Protein AF-D7FPX9-F1 (afdb_monomer_lite)

Structure (mmCIF, N/CA/C/O backbone):
data_AF-D7FPX9-F1
#
_entry.id   AF-D7FPX9-F1
#
loop_
_atom_site.group_PDB
_atom_site.id
_atom_site.type_symbol
_atom_site.label_atom_id
_atom_site.label_alt_id
_atom_site.label_comp_id
_atom_site.label_asym_id
_atom_site.label_entity_id
_atom_site.label_seq_id
_atom_site.pdbx_PDB_ins_code
_atom_site.Cartn_x
_atom_site.Cartn_y
_atom_site.Cartn_z
_atom_site.occupancy
_atom_site.B_iso_or_equiv
_atom_site.auth_seq_id
_atom_site.auth_comp_id
_atom_site.auth_asym_id
_atom_site.auth_atom_id
_atom_site.pdbx_PDB_model_num
ATOM 1 N N . MET A 1 1 ? -4.803 13.404 -2.507 1.00 86.56 1 MET A N 1
ATOM 2 C CA . MET A 1 1 ? -5.206 13.771 -3.884 1.00 86.56 1 MET A CA 1
ATOM 3 C C . MET A 1 1 ? -4.013 13.898 -4.822 1.00 86.56 1 MET A C 1
ATOM 5 O O . MET A 1 1 ? -3.975 13.140 -5.775 1.00 86.56 1 MET A O 1
ATOM 9 N N . VAL A 1 2 ? -3.025 14.766 -4.559 1.00 92.12 2 VAL A N 1
ATOM 10 C CA . VAL A 1 2 ? -1.830 14.908 -5.428 1.00 92.12 2 VAL A CA 1
ATOM 11 C C . VAL A 1 2 ? -1.083 13.580 -5.633 1.00 92.12 2 VAL A C 1
ATOM 13 O O . VAL A 1 2 ? -0.801 13.209 -6.764 1.00 92.12 2 VAL A O 1
ATOM 16 N N . GLU A 1 3 ? -0.861 12.817 -4.559 1.00 90.06 3 GLU A N 1
ATOM 17 C CA . GLU A 1 3 ? -0.248 11.475 -4.607 1.00 90.06 3 GLU A CA 1
ATOM 18 C C . GLU A 1 3 ? -0.971 10.515 -5.572 1.00 90.06 3 GLU A C 1
ATOM 20 O O . GLU A 1 3 ? -0.324 9.809 -6.340 1.00 90.06 3 GLU A O 1
ATOM 25 N N . LEU A 1 4 ? -2.311 10.527 -5.583 1.00 89.56 4 LEU A N 1
ATOM 26 C CA . LEU A 1 4 ? -3.113 9.662 -6.458 1.00 89.56 4 LEU A CA 1
ATOM 27 C C . LEU A 1 4 ? -2.959 10.048 -7.930 1.00 89.56 4 LEU A C 1
ATOM 29 O O . LEU A 1 4 ? -2.860 9.167 -8.776 1.00 89.56 4 LEU A O 1
ATOM 33 N N . TRP A 1 5 ? -2.896 11.349 -8.231 1.00 94.31 5 TRP A N 1
ATOM 34 C CA . TRP A 1 5 ? -2.634 11.835 -9.587 1.00 94.31 5 TRP A CA 1
ATOM 35 C C . TRP A 1 5 ? -1.237 11.455 -10.067 1.00 94.31 5 TRP A C 1
ATOM 37 O O . TRP A 1 5 ? -1.093 10.973 -11.184 1.00 94.31 5 TRP A O 1
ATOM 47 N N . ILE A 1 6 ? -0.222 11.616 -9.217 1.00 93.12 6 ILE A N 1
ATOM 48 C CA . ILE A 1 6 ? 1.153 11.224 -9.547 1.00 93.12 6 ILE A CA 1
ATOM 49 C C . ILE A 1 6 ? 1.226 9.723 -9.817 1.00 93.12 6 ILE A C 1
ATOM 51 O O . ILE A 1 6 ? 1.788 9.326 -10.832 1.00 93.12 6 ILE A O 1
ATOM 55 N N . SER A 1 7 ? 0.620 8.901 -8.953 1.00 91.56 7 SER A N 1
ATOM 56 C CA . SER A 1 7 ? 0.559 7.451 -9.155 1.00 91.56 7 SER A CA 1
ATOM 57 C C . SER A 1 7 ? -0.149 7.103 -10.467 1.00 91.56 7 SER A C 1
ATOM 59 O O . SER A 1 7 ? 0.400 6.364 -11.275 1.00 91.56 7 SER A O 1
ATOM 61 N N . LEU A 1 8 ? -1.315 7.704 -10.735 1.00 94.75 8 LEU A N 1
ATOM 62 C CA . LEU A 1 8 ? -2.081 7.469 -11.960 1.00 94.75 8 LEU A CA 1
ATOM 63 C C . LEU A 1 8 ? -1.279 7.805 -13.221 1.00 94.75 8 LEU A C 1
ATOM 65 O O . LEU A 1 8 ? -1.175 6.969 -14.113 1.00 94.75 8 LEU A O 1
ATOM 69 N N . ILE A 1 9 ? -0.699 9.006 -13.293 1.00 95.00 9 ILE A N 1
ATOM 70 C CA . ILE A 1 9 ? 0.059 9.449 -14.471 1.00 95.00 9 ILE A CA 1
ATOM 71 C C . ILE A 1 9 ? 1.309 8.581 -14.646 1.00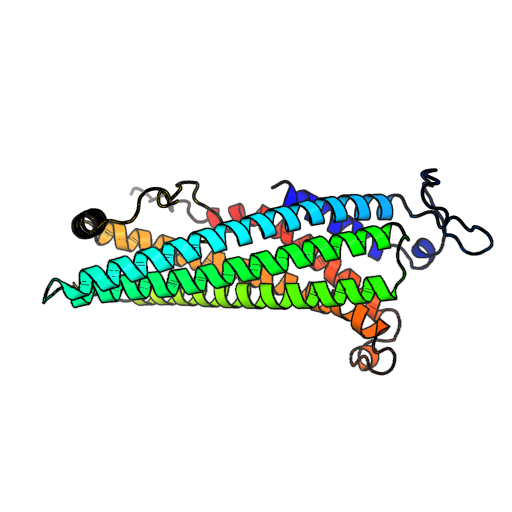 95.00 9 ILE A C 1
ATOM 73 O O . ILE A 1 9 ? 1.614 8.170 -15.763 1.00 95.00 9 ILE A O 1
ATOM 77 N N . ARG A 1 10 ? 2.004 8.250 -13.550 1.00 93.69 10 ARG A N 1
ATOM 78 C CA . ARG A 1 10 ? 3.184 7.377 -13.572 1.00 93.69 10 ARG A CA 1
ATOM 79 C C . ARG A 1 10 ? 2.838 5.998 -14.118 1.00 93.69 10 ARG A C 1
ATOM 81 O O . ARG A 1 10 ? 3.497 5.535 -15.037 1.00 93.69 10 ARG A O 1
ATOM 88 N N . ASN A 1 11 ? 1.819 5.351 -13.556 1.00 93.19 11 ASN A N 1
ATOM 89 C CA . ASN A 1 11 ? 1.469 3.981 -13.920 1.00 93.19 11 ASN A CA 1
ATOM 90 C C . ASN A 1 11 ? 0.909 3.935 -15.345 1.00 93.19 11 ASN A C 1
ATOM 92 O O . ASN A 1 11 ? 1.300 3.062 -16.107 1.00 93.19 11 ASN A O 1
ATOM 96 N N . ALA A 1 12 ? 0.119 4.933 -15.758 1.00 94.44 12 ALA A N 1
ATOM 97 C CA . ALA A 1 12 ? -0.319 5.066 -17.146 1.00 94.44 12 ALA A CA 1
ATOM 98 C C . ALA A 1 12 ? 0.864 5.244 -18.113 1.00 94.44 12 ALA A C 1
ATOM 100 O O . ALA A 1 12 ? 0.878 4.633 -19.178 1.00 94.44 12 ALA A O 1
ATOM 101 N N . ALA A 1 13 ? 1.881 6.029 -17.740 1.00 92.06 13 ALA A N 1
ATOM 102 C CA . ALA A 1 13 ? 3.109 6.152 -18.521 1.00 92.06 13 ALA A CA 1
ATOM 103 C C . ALA A 1 13 ? 3.879 4.820 -18.597 1.00 92.06 13 ALA A C 1
ATOM 105 O O . ALA A 1 13 ? 4.381 4.481 -19.668 1.00 92.06 13 ALA A O 1
ATOM 106 N N . CYS A 1 14 ? 3.926 4.037 -17.512 1.00 89.19 14 CYS A N 1
ATOM 107 C CA . CYS A 1 14 ? 4.496 2.688 -17.529 1.00 89.19 14 CYS A CA 1
ATOM 108 C C . CYS A 1 14 ? 3.693 1.727 -18.423 1.00 89.19 14 CYS A C 1
ATOM 110 O O . CYS A 1 14 ? 4.295 1.039 -19.238 1.00 89.19 14 CYS A O 1
ATOM 112 N N . VAL A 1 15 ? 2.353 1.748 -18.375 1.00 92.19 15 VAL A N 1
ATOM 113 C CA . VAL A 1 15 ? 1.495 0.975 -19.295 1.00 92.19 15 VAL A CA 1
ATOM 114 C C . VAL A 1 15 ? 1.789 1.349 -20.746 1.00 92.19 15 VAL A C 1
ATOM 116 O O . VAL A 1 15 ? 2.005 0.468 -21.572 1.00 92.19 15 VAL A O 1
ATOM 119 N N . LEU A 1 16 ? 1.837 2.648 -21.063 1.00 90.06 16 LEU A N 1
ATOM 120 C CA . LEU A 1 16 ? 2.164 3.124 -22.409 1.00 90.06 16 LEU A CA 1
ATOM 121 C C . LEU A 1 16 ? 3.555 2.660 -22.842 1.00 90.06 16 LEU A C 1
ATOM 123 O O . LEU A 1 16 ? 3.704 2.201 -23.968 1.00 90.06 16 LEU A O 1
ATOM 127 N N . LYS A 1 17 ? 4.550 2.724 -21.947 1.00 85.31 17 LYS A N 1
ATOM 128 C CA . LYS A 1 17 ? 5.898 2.202 -22.201 1.00 85.31 17 LYS A CA 1
ATOM 129 C C . LYS A 1 17 ? 5.859 0.707 -22.500 1.00 85.31 17 LYS A C 1
ATOM 131 O O . LYS A 1 17 ? 6.497 0.268 -23.450 1.00 85.31 17 LYS A O 1
ATOM 136 N N . SER A 1 18 ? 5.106 -0.050 -21.709 1.00 84.81 18 SER A N 1
ATOM 137 C CA . SER A 1 18 ? 4.937 -1.486 -21.884 1.00 84.81 18 SER A CA 1
ATOM 138 C C . SER A 1 18 ? 4.254 -1.807 -23.218 1.00 84.81 18 SER A C 1
ATOM 140 O O . SER A 1 18 ? 4.628 -2.788 -23.826 1.00 84.81 18 SER A O 1
ATOM 142 N N . LEU A 1 19 ? 3.350 -0.970 -23.744 1.00 85.56 19 LEU A N 1
ATOM 143 C CA . LEU A 1 19 ? 2.707 -1.173 -25.057 1.00 85.56 19 LEU A CA 1
ATOM 144 C C . LEU A 1 19 ? 3.590 -0.841 -26.273 1.00 85.56 19 LEU A C 1
ATOM 146 O O . LEU A 1 19 ? 3.228 -1.203 -27.395 1.00 85.56 19 LEU A O 1
ATOM 150 N N . LEU A 1 20 ? 4.711 -0.139 -26.091 1.00 80.69 20 LEU A N 1
ATOM 151 C CA . LEU A 1 20 ? 5.616 0.162 -27.200 1.00 80.69 20 LEU A CA 1
ATOM 152 C C . LEU A 1 20 ? 6.320 -1.126 -27.667 1.00 80.69 20 LEU A C 1
ATOM 154 O O . LEU A 1 20 ? 6.737 -1.925 -26.825 1.00 80.69 20 LEU A O 1
ATOM 158 N N . PRO A 1 21 ? 6.499 -1.336 -28.987 1.00 72.19 21 PRO A N 1
ATOM 159 C CA . PRO A 1 21 ? 7.231 -2.494 -29.494 1.00 72.19 21 PRO A CA 1
ATOM 160 C C . PRO A 1 21 ? 8.630 -2.596 -28.871 1.00 72.19 21 PRO A C 1
ATOM 162 O O . PRO A 1 21 ? 9.264 -1.576 -28.586 1.00 72.19 21 PRO A O 1
ATOM 165 N N . ALA A 1 22 ? 9.146 -3.820 -28.713 1.00 63.34 22 ALA A N 1
ATOM 166 C CA . ALA A 1 22 ? 10.501 -4.063 -28.195 1.00 63.34 22 ALA A CA 1
ATOM 167 C C . ALA A 1 22 ? 11.577 -3.292 -28.992 1.00 63.34 22 ALA A C 1
ATOM 169 O O . ALA A 1 22 ? 12.582 -2.823 -28.457 1.00 63.34 22 ALA A O 1
ATOM 170 N N . GLU A 1 23 ? 11.311 -3.097 -30.282 1.00 59.72 23 GLU A N 1
ATOM 171 C CA . GLU A 1 23 ? 12.119 -2.303 -31.203 1.00 59.72 23 GLU A CA 1
ATOM 172 C C . GLU A 1 23 ? 12.210 -0.832 -30.780 1.00 59.72 23 GLU A C 1
ATOM 174 O O . GLU A 1 23 ? 13.282 -0.259 -30.885 1.00 59.72 23 GLU A O 1
ATOM 179 N N . TYR A 1 24 ? 11.156 -0.234 -30.214 1.00 55.06 24 TYR A N 1
ATOM 180 C CA . TYR A 1 24 ? 11.163 1.145 -29.697 1.00 55.06 24 TYR A CA 1
ATOM 181 C C . TYR A 1 24 ? 11.797 1.271 -28.308 1.00 55.06 24 TYR A C 1
ATOM 183 O O . TYR A 1 24 ? 12.211 2.357 -27.911 1.00 55.06 24 TYR A O 1
ATOM 191 N N . THR A 1 25 ? 11.896 0.172 -27.558 1.00 50.62 25 THR A N 1
ATOM 192 C CA . THR A 1 25 ? 12.672 0.142 -26.308 1.00 50.62 25 THR A CA 1
ATOM 193 C C . THR A 1 25 ? 14.176 0.016 -26.569 1.00 50.62 25 THR A C 1
ATOM 195 O O . THR A 1 25 ? 14.962 0.398 -25.704 1.00 50.62 25 THR A O 1
ATOM 198 N N . MET A 1 26 ? 14.581 -0.467 -27.753 1.00 38.28 26 MET A N 1
ATOM 199 C CA . MET A 1 26 ? 15.986 -0.567 -28.181 1.00 38.28 26 MET A CA 1
ATOM 200 C C . MET A 1 26 ? 16.414 0.487 -29.220 1.00 38.28 26 MET A C 1
ATOM 202 O O . MET A 1 26 ? 17.600 0.812 -29.294 1.00 38.28 26 MET A O 1
ATOM 206 N N . MET A 1 27 ? 15.493 1.048 -30.011 1.00 36.34 27 MET A N 1
ATOM 207 C CA . MET A 1 27 ? 15.775 2.054 -31.037 1.00 36.34 27 MET A CA 1
ATOM 208 C C . MET A 1 27 ? 15.214 3.435 -30.680 1.00 36.34 27 MET A C 1
ATOM 210 O O . MET A 1 27 ? 14.048 3.750 -30.875 1.00 36.34 27 MET A O 1
ATOM 214 N N . GLN A 1 28 ? 16.170 4.280 -30.310 1.00 43.34 28 GLN A N 1
ATOM 215 C CA . GLN A 1 28 ? 16.273 5.706 -30.607 1.00 43.34 28 GLN A CA 1
ATOM 216 C C . GLN A 1 28 ? 15.495 6.756 -29.781 1.00 43.34 28 GLN A C 1
ATOM 218 O O . GLN A 1 28 ? 14.313 6.620 -29.464 1.00 43.34 28 GLN A O 1
ATOM 223 N N . PRO A 1 29 ? 16.176 7.885 -29.481 1.00 40.19 29 PRO A N 1
ATOM 224 C CA . PRO A 1 29 ? 15.668 8.969 -28.659 1.00 40.19 29 PRO A CA 1
ATOM 225 C C . PRO A 1 29 ? 14.839 9.922 -29.513 1.00 40.19 29 PRO A C 1
ATOM 227 O O . PRO A 1 29 ? 15.353 10.879 -30.085 1.00 40.19 29 PRO A O 1
ATOM 230 N N . LEU A 1 30 ? 13.530 9.694 -29.591 1.00 38.78 30 LEU A N 1
ATOM 231 C CA . LEU A 1 30 ? 12.656 10.570 -30.380 1.00 38.78 30 LEU A CA 1
ATOM 232 C C . LEU A 1 30 ? 12.490 11.984 -29.787 1.00 38.78 30 LEU A C 1
ATOM 234 O O . LEU A 1 30 ? 11.942 12.859 -30.444 1.00 38.78 30 LEU A O 1
ATOM 238 N N . MET A 1 31 ? 13.019 12.231 -28.584 1.00 41.84 31 MET A N 1
ATOM 239 C CA . MET A 1 31 ? 13.307 13.563 -28.049 1.00 41.84 31 MET A CA 1
ATOM 240 C C . MET A 1 31 ? 14.518 13.473 -27.121 1.00 41.84 31 MET A C 1
ATOM 242 O O . MET A 1 31 ? 14.384 13.344 -25.906 1.00 41.84 31 MET A O 1
ATOM 246 N N . ALA A 1 32 ? 15.711 13.482 -27.708 1.00 39.75 32 ALA A N 1
ATOM 247 C CA . ALA A 1 32 ? 16.949 13.683 -26.977 1.00 39.75 32 ALA A CA 1
ATOM 248 C C . ALA A 1 32 ? 16.913 15.052 -26.282 1.00 39.75 32 ALA A C 1
ATOM 250 O O . ALA A 1 32 ? 17.217 16.071 -26.897 1.00 39.75 32 ALA A O 1
ATOM 251 N N . PHE A 1 33 ? 16.530 15.101 -25.006 1.00 40.84 33 PHE A N 1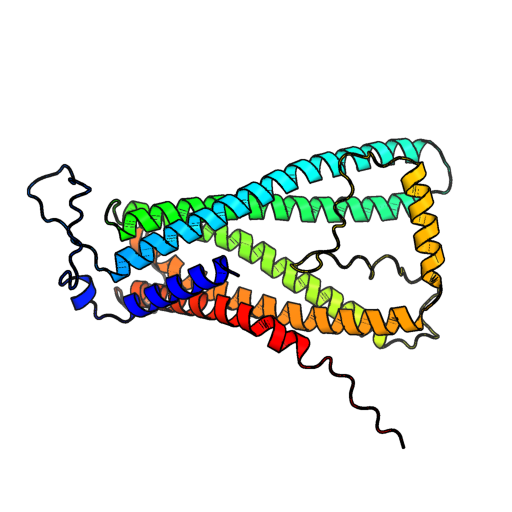
ATOM 252 C CA . PHE A 1 33 ? 16.872 16.253 -24.179 1.00 40.84 33 PHE A CA 1
ATOM 253 C C . PHE A 1 33 ? 18.396 16.224 -23.995 1.00 40.84 33 PHE A C 1
ATOM 255 O O . PHE A 1 33 ? 18.909 15.247 -23.443 1.00 40.84 33 PHE A O 1
ATOM 262 N N . PRO A 1 34 ? 19.145 17.240 -24.456 1.00 43.53 34 PRO A N 1
ATOM 263 C CA . PRO A 1 34 ? 20.591 17.266 -24.329 1.00 43.53 34 PRO A CA 1
ATOM 264 C C . PRO A 1 34 ? 20.944 17.665 -22.895 1.00 43.53 34 PRO A C 1
ATOM 266 O O . PRO A 1 34 ? 21.344 18.793 -22.628 1.00 43.53 34 PRO A O 1
ATOM 269 N N . PHE A 1 35 ? 20.771 16.749 -21.946 1.00 45.12 35 PHE A N 1
ATOM 270 C CA . PHE A 1 35 ? 21.388 16.867 -20.631 1.00 45.12 35 PHE A CA 1
ATOM 271 C C . PHE A 1 35 ? 22.588 15.917 -20.578 1.00 45.12 35 PHE A C 1
ATOM 273 O O . PHE A 1 35 ? 22.432 14.748 -20.221 1.00 45.12 35 PHE A O 1
ATOM 280 N N . PRO A 1 36 ? 23.802 16.382 -20.934 1.00 44.94 36 PRO A N 1
ATOM 281 C CA . PRO A 1 36 ? 25.026 15.628 -20.719 1.00 44.94 36 PRO A CA 1
ATOM 282 C C . PRO A 1 36 ? 25.374 15.717 -19.230 1.00 44.94 36 PRO A C 1
ATOM 284 O O . PRO A 1 36 ? 26.249 16.483 -18.843 1.00 44.94 36 PRO A O 1
ATOM 287 N N . LEU A 1 37 ? 24.630 15.019 -18.369 1.00 47.94 37 LEU A N 1
ATOM 288 C CA . LEU A 1 37 ? 24.812 15.165 -16.921 1.00 47.94 37 LEU A CA 1
ATOM 289 C C . LEU A 1 37 ? 25.591 14.028 -16.268 1.00 47.94 37 LEU A C 1
ATOM 291 O O . LEU A 1 37 ? 26.112 14.235 -15.179 1.00 47.94 37 LEU A O 1
ATOM 295 N N . PHE A 1 38 ? 25.762 12.875 -16.923 1.00 47.75 38 PHE A N 1
ATOM 296 C CA . PHE A 1 38 ? 26.535 11.782 -16.333 1.00 47.75 38 PHE A CA 1
ATOM 297 C C . PHE A 1 38 ? 27.470 11.112 -17.337 1.00 47.75 38 PHE A C 1
ATOM 299 O O . PHE A 1 38 ? 27.079 10.325 -18.197 1.00 47.75 38 PHE A O 1
ATOM 306 N N . TRP A 1 39 ? 28.749 11.453 -17.186 1.00 43.34 39 TRP A N 1
ATOM 307 C CA . TRP A 1 39 ? 29.883 10.757 -17.771 1.00 43.34 39 TRP A CA 1
ATOM 308 C C . TRP A 1 39 ? 30.005 9.390 -17.086 1.00 43.34 39 TRP A C 1
ATOM 310 O O . TRP A 1 39 ? 30.549 9.278 -15.989 1.00 43.34 39 TRP A O 1
ATOM 320 N N . SER A 1 40 ? 29.462 8.343 -17.708 1.00 41.41 40 SER A N 1
ATOM 321 C CA . SER A 1 40 ? 29.737 6.962 -17.308 1.00 41.41 40 SER A CA 1
ATOM 322 C C . SER A 1 40 ? 31.219 6.681 -17.578 1.00 41.41 40 SER A C 1
ATOM 324 O O . SER A 1 40 ? 31.656 6.577 -18.725 1.00 41.41 40 SER A O 1
ATOM 326 N N . GLY A 1 41 ? 32.025 6.681 -16.515 1.00 42.75 41 GLY A N 1
ATOM 327 C CA . GLY A 1 41 ? 33.465 6.447 -16.561 1.00 42.75 41 GLY A CA 1
ATOM 328 C C . GLY A 1 41 ? 33.785 5.003 -16.933 1.00 42.75 41 GLY A C 1
ATOM 329 O O . GLY A 1 41 ? 34.010 4.173 -16.061 1.00 42.75 41 GLY A O 1
ATOM 330 N N . GLY A 1 42 ? 33.810 4.707 -18.229 1.00 42.81 42 GLY A N 1
ATOM 331 C CA . GLY A 1 42 ? 34.220 3.406 -18.744 1.00 42.81 42 GLY A CA 1
ATOM 332 C C . GLY A 1 42 ? 34.090 3.329 -20.258 1.00 42.81 42 GLY A C 1
ATOM 333 O O . GLY A 1 42 ? 33.066 2.886 -20.748 1.00 42.81 42 GLY A O 1
ATOM 334 N N . GLY A 1 43 ? 35.130 3.766 -20.978 1.00 42.47 43 GLY A N 1
ATOM 335 C CA . GLY A 1 43 ? 35.415 3.391 -22.372 1.00 42.47 43 GLY A CA 1
ATOM 336 C C . GLY A 1 43 ? 34.35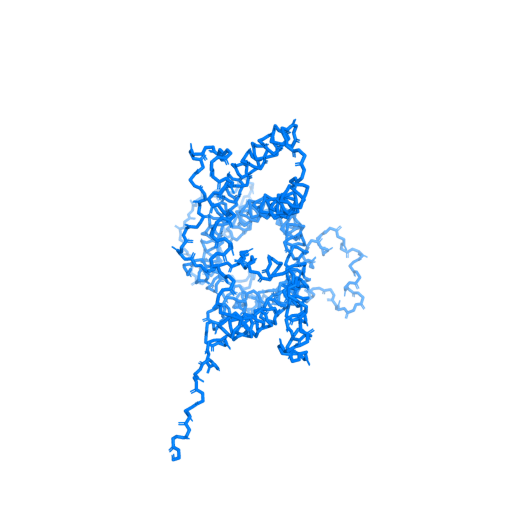5 3.729 -23.434 1.00 42.47 43 GLY A C 1
ATOM 337 O O . GLY A 1 43 ? 33.353 3.044 -23.572 1.00 42.47 43 GLY A O 1
ATOM 338 N N . ALA A 1 44 ? 34.643 4.726 -24.276 1.00 40.72 44 ALA A N 1
ATOM 339 C CA . ALA A 1 44 ? 33.957 4.977 -25.554 1.00 40.72 44 ALA A CA 1
ATOM 340 C C . ALA A 1 44 ? 32.420 5.158 -25.485 1.00 40.72 44 ALA A C 1
ATOM 342 O O . ALA A 1 44 ? 31.650 4.498 -26.176 1.00 40.72 44 ALA A O 1
ATOM 343 N N . GLY A 1 45 ? 32.006 6.131 -24.669 1.00 43.53 45 GLY A N 1
ATOM 344 C CA . GLY A 1 45 ? 30.876 7.053 -24.856 1.00 43.53 45 GLY A CA 1
ATOM 345 C C . GLY A 1 45 ? 29.839 6.760 -25.946 1.00 43.53 45 GLY A C 1
ATOM 346 O O . GLY A 1 45 ? 29.777 7.475 -26.944 1.00 43.53 45 GLY A O 1
ATOM 347 N N . LYS A 1 46 ? 28.926 5.821 -25.693 1.00 48.66 46 LYS A N 1
ATOM 348 C CA . LYS A 1 46 ? 27.548 5.962 -26.174 1.00 48.66 46 LYS A CA 1
ATOM 349 C C . LYS A 1 46 ? 26.740 6.589 -25.046 1.00 48.66 46 LYS A C 1
ATOM 351 O O . LYS A 1 46 ? 26.473 5.938 -24.043 1.00 48.66 46 LYS A O 1
ATOM 356 N N . LEU A 1 47 ? 26.386 7.866 -25.195 1.00 50.12 47 LEU A N 1
ATOM 357 C CA . LEU A 1 47 ? 25.317 8.463 -24.397 1.00 50.12 47 LEU A CA 1
ATOM 358 C C . LEU A 1 47 ? 24.044 7.674 -24.717 1.00 50.12 47 LEU A C 1
ATOM 360 O O . LEU A 1 47 ? 23.445 7.859 -25.776 1.00 50.12 47 LEU A O 1
ATOM 364 N N . GLU A 1 48 ? 23.664 6.754 -23.834 1.00 51.44 48 GLU A N 1
ATOM 365 C CA . GLU A 1 48 ? 22.344 6.139 -23.885 1.00 51.44 48 GLU A CA 1
ATOM 366 C C . GLU A 1 48 ? 21.324 7.226 -23.550 1.00 51.44 48 GLU A C 1
ATOM 368 O O . GLU A 1 48 ? 21.102 7.588 -22.396 1.00 51.44 48 GLU A O 1
ATOM 373 N N . MET A 1 49 ? 20.761 7.824 -24.594 1.00 54.22 49 MET A N 1
ATOM 374 C CA . MET A 1 49 ? 19.706 8.814 -24.458 1.00 54.22 49 MET A CA 1
ATOM 375 C C . MET A 1 49 ? 18.428 8.097 -24.015 1.00 54.22 49 MET A C 1
ATOM 377 O O . MET A 1 49 ? 17.931 7.225 -24.726 1.00 54.22 49 MET A O 1
ATOM 381 N N . PHE A 1 50 ? 17.901 8.448 -22.842 1.00 65.25 50 PHE A N 1
ATOM 382 C CA . PHE A 1 50 ? 16.607 7.947 -22.379 1.00 65.25 50 PHE A CA 1
ATOM 383 C C . PHE A 1 50 ? 15.470 8.688 -23.092 1.00 65.25 50 PHE A C 1
ATOM 385 O O . PHE A 1 50 ? 15.598 9.853 -23.478 1.00 65.25 50 PHE A O 1
ATOM 392 N N . THR A 1 51 ? 14.340 8.013 -23.292 1.00 74.94 51 THR A N 1
ATOM 393 C CA . THR A 1 51 ? 13.181 8.629 -23.958 1.00 74.94 51 THR A CA 1
ATOM 394 C C . THR A 1 51 ? 12.526 9.680 -23.054 1.00 74.94 51 THR A C 1
ATOM 396 O O . THR A 1 51 ? 12.549 9.560 -21.829 1.00 74.94 51 THR A O 1
ATOM 399 N N . GLY A 1 52 ? 11.856 10.690 -23.626 1.00 81.50 52 GLY A N 1
ATOM 400 C CA . GLY A 1 52 ? 11.084 11.657 -22.827 1.00 81.50 52 GLY A CA 1
ATOM 401 C C . GLY A 1 52 ? 10.062 10.990 -21.887 1.00 81.50 52 GLY A C 1
ATOM 402 O O . GLY A 1 52 ? 9.820 11.479 -20.785 1.00 81.50 52 GLY A O 1
ATOM 403 N N . LEU A 1 53 ? 9.535 9.823 -22.281 1.00 84.06 53 LEU A N 1
ATOM 404 C CA . LEU A 1 53 ? 8.654 8.990 -21.461 1.00 84.06 53 LEU A CA 1
ATOM 405 C C . LEU A 1 53 ? 9.371 8.408 -20.231 1.00 84.06 53 LEU A C 1
ATOM 407 O O . LEU A 1 53 ? 8.830 8.461 -19.132 1.00 84.06 53 LEU A O 1
ATOM 411 N N . GLU A 1 54 ? 10.595 7.897 -20.379 1.00 83.38 54 GLU A N 1
ATOM 412 C CA . GLU A 1 54 ? 11.414 7.419 -19.253 1.00 83.38 54 GLU A CA 1
ATOM 413 C C . GLU A 1 54 ? 11.825 8.553 -18.313 1.00 83.38 54 GLU A C 1
ATOM 415 O O . GLU A 1 54 ? 11.804 8.380 -17.093 1.00 83.38 54 GLU A O 1
ATOM 420 N N . GLY A 1 55 ? 12.118 9.732 -18.869 1.00 86.19 55 GLY A N 1
ATOM 421 C CA . GLY A 1 55 ? 12.350 10.948 -18.092 1.00 86.19 55 GLY A CA 1
ATOM 422 C C . GLY A 1 55 ? 11.142 11.309 -17.227 1.00 86.19 55 GLY A C 1
ATOM 423 O O . GLY A 1 55 ? 11.284 11.509 -16.019 1.00 86.19 55 GLY A O 1
ATOM 424 N N . LEU A 1 56 ? 9.946 11.319 -17.827 1.00 89.38 56 LEU A N 1
ATOM 425 C CA . LEU A 1 56 ? 8.684 11.565 -17.127 1.00 89.38 56 LEU A CA 1
ATOM 426 C C . LEU A 1 56 ? 8.418 10.514 -16.038 1.00 89.38 56 LEU A C 1
ATOM 428 O O . LEU A 1 56 ? 8.098 10.882 -14.907 1.00 89.38 56 LEU A O 1
ATOM 432 N N . ILE A 1 57 ? 8.579 9.224 -16.354 1.00 91.81 57 ILE A N 1
ATOM 433 C CA . ILE A 1 57 ? 8.425 8.128 -15.386 1.00 91.81 57 ILE A CA 1
ATOM 434 C C . ILE A 1 57 ? 9.378 8.334 -14.205 1.00 91.81 57 ILE A C 1
ATOM 436 O O . ILE A 1 57 ? 8.927 8.268 -13.064 1.00 91.81 57 ILE A O 1
ATOM 440 N N . GLY A 1 58 ? 10.653 8.648 -14.455 1.00 91.69 58 GLY A N 1
ATOM 441 C CA . GLY A 1 58 ? 11.642 8.901 -13.406 1.00 91.69 58 GLY A CA 1
ATOM 442 C C . GLY A 1 58 ? 11.266 10.078 -12.499 1.00 91.69 58 GLY A C 1
ATOM 443 O O . GLY A 1 58 ? 11.283 9.946 -11.277 1.00 91.69 58 GLY A O 1
ATOM 444 N N . VAL A 1 59 ? 10.832 11.210 -13.063 1.00 93.88 59 VAL A N 1
ATOM 445 C CA . VAL A 1 59 ? 10.376 12.369 -12.267 1.00 93.88 59 VAL A CA 1
ATOM 446 C C . VAL A 1 59 ? 9.173 12.007 -11.390 1.00 93.88 59 VAL A C 1
ATOM 448 O O . VAL A 1 59 ? 9.133 12.350 -10.206 1.00 93.88 59 VAL A O 1
ATOM 451 N N . LEU A 1 60 ? 8.197 11.282 -11.940 1.00 94.94 60 LEU A N 1
ATOM 452 C CA . LEU A 1 60 ? 7.011 10.865 -11.192 1.00 94.94 60 LEU A CA 1
ATOM 453 C C . LEU A 1 60 ? 7.328 9.785 -10.144 1.00 94.94 60 LEU A C 1
ATOM 455 O O . LEU A 1 60 ? 6.735 9.793 -9.063 1.00 94.94 60 LEU A O 1
ATOM 459 N N . GLN A 1 61 ? 8.272 8.880 -10.421 1.00 94.25 61 GLN A N 1
ATOM 460 C CA . GLN A 1 61 ? 8.805 7.918 -9.452 1.00 94.25 61 GLN A CA 1
ATOM 461 C C . GLN A 1 61 ? 9.480 8.638 -8.283 1.00 94.25 61 GLN A C 1
ATOM 463 O O . GLN A 1 61 ? 9.182 8.313 -7.134 1.00 94.25 61 GLN A O 1
ATOM 468 N N . LEU A 1 62 ? 10.297 9.659 -8.556 1.00 95.31 62 LEU A N 1
ATOM 469 C CA . LEU A 1 62 ? 10.957 10.465 -7.531 1.00 95.31 62 LEU A CA 1
ATOM 470 C C . LEU A 1 62 ? 9.953 11.246 -6.676 1.00 95.31 62 LEU A C 1
ATOM 472 O O . LEU A 1 62 ? 10.061 11.275 -5.449 1.00 95.31 62 LEU A O 1
ATOM 476 N N . ALA A 1 63 ? 8.928 11.829 -7.301 1.00 95.69 63 ALA A N 1
ATOM 477 C CA . ALA A 1 63 ? 7.843 12.470 -6.569 1.00 95.69 63 ALA A CA 1
ATOM 478 C C . ALA A 1 63 ? 7.114 11.455 -5.668 1.00 95.69 63 ALA A C 1
ATOM 480 O O . ALA A 1 63 ? 6.902 11.710 -4.480 1.00 95.69 63 ALA A O 1
ATOM 481 N N . GLY A 1 64 ? 6.796 10.270 -6.201 1.00 93.69 64 GLY A N 1
ATOM 482 C CA . GLY A 1 64 ? 6.216 9.159 -5.445 1.00 93.69 64 GLY A CA 1
ATOM 483 C C . GLY A 1 64 ? 7.101 8.687 -4.286 1.00 93.69 64 GLY A C 1
ATOM 484 O O . GLY A 1 64 ? 6.585 8.397 -3.204 1.00 93.69 64 GLY A O 1
ATOM 485 N N . ALA A 1 65 ? 8.423 8.665 -4.472 1.00 95.50 65 ALA A N 1
ATOM 486 C CA . ALA A 1 65 ? 9.385 8.372 -3.417 1.00 95.50 65 ALA A CA 1
ATOM 487 C C . ALA A 1 65 ? 9.279 9.394 -2.281 1.00 95.50 65 ALA A C 1
ATOM 489 O O . ALA A 1 65 ? 9.144 9.006 -1.122 1.00 95.50 65 ALA A O 1
ATOM 490 N N . GLY A 1 66 ? 9.233 10.688 -2.612 1.00 95.62 66 GLY A N 1
ATOM 491 C CA . GLY A 1 66 ? 9.029 11.765 -1.642 1.00 95.62 66 GLY A CA 1
ATOM 492 C C . GLY A 1 66 ? 7.764 11.576 -0.797 1.00 95.62 66 GLY A C 1
ATOM 493 O O . GLY A 1 66 ? 7.827 11.648 0.431 1.00 95.62 66 GLY A O 1
ATOM 494 N N . PHE A 1 67 ? 6.624 11.248 -1.422 1.00 94.31 67 PHE A N 1
ATOM 495 C CA . PHE A 1 67 ? 5.378 10.974 -0.690 1.00 94.31 67 PHE A CA 1
ATOM 496 C C . PHE A 1 67 ? 5.503 9.779 0.261 1.00 94.31 67 PHE A C 1
ATOM 498 O O . PHE A 1 67 ? 5.122 9.892 1.430 1.00 94.31 67 PHE A O 1
ATOM 505 N N . ASN A 1 68 ? 6.064 8.664 -0.212 1.00 93.94 68 ASN A N 1
ATOM 506 C CA . ASN A 1 68 ? 6.258 7.456 0.591 1.00 93.94 68 ASN A CA 1
ATOM 507 C C . ASN A 1 68 ? 7.204 7.708 1.775 1.00 93.94 68 ASN A C 1
ATOM 509 O O . ASN A 1 68 ? 6.883 7.337 2.905 1.00 93.94 68 ASN A O 1
ATOM 513 N N . LEU A 1 69 ? 8.311 8.426 1.557 1.00 96.19 69 LEU A N 1
ATOM 514 C CA . LEU A 1 69 ? 9.251 8.798 2.616 1.00 96.19 69 LEU A CA 1
ATOM 515 C C . LEU A 1 69 ? 8.592 9.698 3.668 1.00 96.19 69 LEU A C 1
ATOM 517 O O . LEU A 1 69 ? 8.662 9.418 4.865 1.00 96.19 69 LEU A O 1
ATOM 521 N N . CYS A 1 70 ? 7.882 10.747 3.243 1.00 95.62 70 CYS A N 1
ATOM 522 C CA . CYS A 1 70 ? 7.183 11.641 4.164 1.00 95.62 70 CYS A CA 1
ATOM 523 C C . CYS A 1 70 ? 6.081 10.919 4.956 1.00 95.62 70 CYS A C 1
ATOM 525 O O . CYS A 1 70 ? 5.922 11.151 6.157 1.00 95.62 70 CYS A O 1
ATOM 527 N N . LYS A 1 71 ? 5.304 10.047 4.304 1.00 91.12 71 LYS A N 1
ATOM 528 C CA . LYS A 1 71 ? 4.237 9.263 4.941 1.00 91.12 71 LYS A CA 1
ATOM 529 C C . LYS A 1 71 ? 4.807 8.228 5.905 1.00 91.12 71 LYS A C 1
ATOM 531 O O . LYS A 1 71 ? 4.298 8.107 7.019 1.00 91.12 71 LYS A O 1
ATOM 536 N N . GLY A 1 72 ? 5.885 7.553 5.514 1.00 92.00 72 GLY A N 1
ATOM 537 C CA . GLY A 1 72 ? 6.629 6.620 6.350 1.00 92.00 72 GLY A CA 1
ATOM 538 C C . GLY A 1 72 ? 7.170 7.287 7.611 1.00 92.00 72 GLY A C 1
ATOM 539 O O . GLY A 1 72 ? 6.870 6.840 8.717 1.00 92.00 72 GLY A O 1
ATOM 540 N N . ALA A 1 73 ? 7.847 8.430 7.461 1.00 94.19 73 ALA A N 1
ATOM 541 C CA . ALA A 1 73 ? 8.380 9.210 8.578 1.00 94.19 73 ALA A CA 1
ATOM 542 C C . ALA A 1 73 ? 7.277 9.689 9.540 1.00 94.19 73 ALA A C 1
ATOM 544 O O . ALA A 1 73 ? 7.393 9.518 10.753 1.00 94.19 73 ALA A O 1
ATOM 545 N N . LYS A 1 74 ? 6.160 10.221 9.018 1.00 91.44 74 LYS A N 1
ATOM 546 C CA . LYS A 1 74 ? 4.996 10.617 9.838 1.00 91.44 74 LYS A CA 1
ATOM 547 C C . LYS A 1 74 ? 4.333 9.423 10.533 1.00 91.44 74 LYS A C 1
ATOM 549 O O . LYS A 1 74 ? 3.858 9.546 11.665 1.00 91.44 74 LYS A O 1
ATOM 554 N N . GLY A 1 75 ? 4.261 8.280 9.854 1.00 86.31 75 GLY A N 1
ATOM 555 C CA . GLY A 1 75 ? 3.733 7.030 10.393 1.00 86.31 75 GLY A CA 1
ATOM 556 C C . GLY A 1 75 ? 4.559 6.539 11.575 1.00 86.31 75 GLY A C 1
ATOM 557 O O . GLY A 1 75 ? 3.994 6.287 12.639 1.00 86.31 75 GLY A O 1
ATOM 558 N N . LEU A 1 76 ? 5.881 6.499 11.397 1.00 89.81 76 LEU A N 1
ATOM 559 C CA . LEU A 1 76 ? 6.853 6.087 12.402 1.00 89.81 76 LEU A CA 1
ATOM 560 C C . LEU A 1 76 ? 6.863 7.038 13.602 1.00 89.81 76 LEU A C 1
ATOM 562 O O . LEU A 1 76 ? 6.646 6.591 14.724 1.00 89.81 76 LEU A O 1
ATOM 566 N N . ALA A 1 77 ? 7.015 8.346 13.372 1.00 89.62 77 ALA A N 1
ATOM 567 C CA . ALA A 1 77 ? 7.031 9.345 14.441 1.00 89.62 77 ALA A CA 1
ATOM 568 C C . ALA A 1 77 ? 5.733 9.319 15.262 1.00 89.62 77 ALA A C 1
ATOM 570 O O . ALA A 1 77 ? 5.766 9.249 16.489 1.00 89.62 77 ALA A O 1
ATOM 571 N N . GLY A 1 78 ? 4.575 9.289 14.591 1.00 84.62 78 GLY A N 1
ATOM 572 C CA . GLY A 1 78 ? 3.288 9.176 15.277 1.00 84.62 78 GLY A CA 1
ATOM 573 C C . GLY A 1 78 ? 3.114 7.849 16.022 1.00 84.62 78 GLY A C 1
ATOM 574 O O . GLY A 1 78 ? 2.437 7.815 17.047 1.00 84.62 78 GLY A O 1
ATOM 575 N N . GLY A 1 79 ? 3.723 6.769 15.527 1.00 84.31 79 GLY A N 1
ATOM 576 C CA . GLY A 1 79 ? 3.704 5.466 16.180 1.00 84.31 79 GLY A CA 1
ATOM 577 C C . GLY A 1 79 ? 4.551 5.418 17.453 1.00 84.31 79 GLY A C 1
ATOM 578 O O . GLY A 1 79 ? 4.110 4.891 18.472 1.00 84.31 79 GLY A O 1
ATOM 579 N N . VAL A 1 80 ? 5.737 6.030 17.428 1.00 87.25 80 VAL A N 1
ATOM 580 C CA . VAL A 1 80 ? 6.620 6.150 18.600 1.00 87.25 80 VAL A CA 1
ATOM 581 C C . VAL A 1 80 ? 5.952 6.977 19.698 1.00 87.25 80 VAL A C 1
ATOM 583 O O . VAL A 1 80 ? 5.863 6.526 20.838 1.00 87.25 80 VAL A O 1
ATOM 586 N N . VAL A 1 81 ? 5.388 8.138 19.347 1.00 85.12 81 VAL A N 1
ATOM 587 C CA . VAL A 1 81 ? 4.671 9.000 20.303 1.00 85.12 81 VAL A CA 1
ATOM 588 C C . VAL A 1 81 ? 3.476 8.269 20.927 1.00 85.12 81 VAL A C 1
ATOM 590 O O . VAL A 1 81 ? 3.246 8.344 22.134 1.00 85.12 81 VAL A O 1
ATOM 593 N N . MET A 1 82 ? 2.717 7.517 20.126 1.00 81.25 82 MET A N 1
ATOM 594 C CA . MET A 1 82 ? 1.588 6.739 20.636 1.00 81.25 82 MET A CA 1
ATOM 595 C C . MET A 1 82 ? 2.041 5.560 21.515 1.00 81.25 82 MET A C 1
ATOM 597 O O . MET A 1 82 ? 1.360 5.244 22.488 1.00 81.25 82 MET A O 1
ATOM 601 N N . ALA A 1 83 ? 3.185 4.930 21.226 1.00 83.81 83 ALA A N 1
ATOM 602 C CA . ALA A 1 83 ? 3.739 3.872 22.074 1.00 83.81 83 ALA A CA 1
ATOM 603 C C . ALA A 1 83 ? 4.047 4.401 23.481 1.00 83.81 83 ALA A C 1
ATOM 605 O O . ALA A 1 83 ? 3.626 3.804 24.474 1.00 83.81 83 ALA A O 1
ATOM 606 N N . GLU A 1 84 ? 4.698 5.563 23.566 1.00 84.69 84 GLU A N 1
ATOM 607 C CA . GLU A 1 84 ? 4.974 6.233 24.838 1.00 84.69 84 GLU A CA 1
ATOM 608 C C . GLU A 1 84 ? 3.676 6.553 25.594 1.00 84.69 84 GLU A C 1
ATOM 610 O O . GLU A 1 84 ? 3.548 6.286 26.791 1.00 84.69 84 GLU A O 1
ATOM 615 N N . TYR A 1 85 ? 2.668 7.054 24.880 1.00 81.19 85 TYR A N 1
ATOM 616 C CA . TYR A 1 85 ? 1.358 7.345 25.452 1.00 81.19 85 TYR A CA 1
ATOM 617 C C . TYR A 1 85 ? 0.660 6.094 26.014 1.00 81.19 85 TYR A C 1
ATOM 619 O O . TYR A 1 85 ? 0.098 6.137 27.110 1.00 81.19 85 TYR A O 1
ATOM 627 N N . ILE A 1 86 ? 0.724 4.959 25.309 1.00 80.56 86 ILE A N 1
ATOM 628 C CA . ILE A 1 86 ? 0.159 3.679 25.768 1.00 80.56 86 ILE A CA 1
ATOM 629 C C . ILE A 1 86 ? 0.858 3.200 27.045 1.00 80.56 86 ILE A C 1
ATOM 631 O O . ILE A 1 86 ? 0.180 2.734 27.962 1.00 80.56 86 ILE A O 1
ATOM 635 N N . VAL A 1 87 ? 2.185 3.333 27.132 1.00 83.00 87 VAL A N 1
ATOM 636 C CA . VAL A 1 87 ? 2.947 2.987 28.343 1.00 83.00 87 VAL A CA 1
ATOM 637 C C . VAL A 1 87 ? 2.502 3.850 29.525 1.00 83.00 87 VAL A C 1
ATOM 639 O O . VAL A 1 87 ? 2.182 3.309 30.582 1.00 83.00 87 VAL A O 1
ATOM 642 N N . ARG A 1 88 ? 2.367 5.170 29.336 1.00 82.31 88 ARG A N 1
ATOM 643 C CA . ARG A 1 88 ? 1.871 6.082 30.384 1.00 82.31 88 ARG A CA 1
ATOM 644 C C . ARG A 1 88 ? 0.472 5.694 30.874 1.00 82.31 88 ARG A C 1
ATOM 646 O O . ARG A 1 88 ? 0.236 5.659 32.078 1.00 82.31 88 ARG A O 1
ATOM 653 N N . TRP A 1 89 ? -0.440 5.339 29.966 1.00 79.12 89 TRP A N 1
ATOM 654 C CA . TRP A 1 89 ? -1.773 4.851 30.339 1.00 79.12 89 TRP A CA 1
ATOM 655 C C . TRP A 1 89 ? -1.747 3.523 31.093 1.00 79.12 89 TRP A C 1
ATOM 657 O O . TRP A 1 89 ? -2.542 3.346 32.011 1.00 79.12 89 TRP A O 1
ATOM 667 N N . ARG A 1 90 ? -0.872 2.583 30.712 1.00 80.88 90 ARG A N 1
ATOM 668 C CA . ARG A 1 90 ? -0.719 1.306 31.429 1.00 80.88 90 ARG A CA 1
ATOM 669 C C . ARG A 1 90 ? -0.237 1.531 32.857 1.00 80.88 90 ARG A C 1
ATOM 671 O O . ARG A 1 90 ? -0.797 0.929 33.767 1.00 80.88 90 ARG A O 1
ATOM 678 N N . ASN A 1 91 ? 0.728 2.428 33.045 1.00 80.25 91 ASN A N 1
ATOM 679 C CA . ASN A 1 91 ? 1.243 2.773 34.368 1.00 80.25 91 ASN A CA 1
ATOM 680 C C . ASN A 1 91 ? 0.155 3.435 35.226 1.00 80.25 91 ASN A C 1
ATOM 682 O O . ASN A 1 91 ? -0.114 2.974 36.330 1.00 80.25 91 ASN A O 1
ATOM 686 N N . ALA A 1 92 ? -0.565 4.421 34.678 1.00 76.50 92 ALA A N 1
ATOM 687 C CA . ALA A 1 92 ? -1.680 5.068 35.375 1.00 76.50 92 ALA A CA 1
ATOM 688 C C . ALA A 1 92 ? -2.820 4.088 35.720 1.00 76.50 92 ALA A C 1
ATOM 690 O O . ALA A 1 92 ? -3.480 4.223 36.750 1.00 76.50 92 ALA A O 1
ATOM 691 N N . LEU A 1 93 ? -3.065 3.089 34.864 1.00 76.88 93 LEU A N 1
ATOM 692 C CA . LEU A 1 93 ? -4.035 2.029 35.135 1.00 76.88 93 LEU A CA 1
ATOM 693 C C . LEU A 1 93 ? -3.581 1.137 36.296 1.00 76.88 93 LEU A C 1
ATOM 695 O O . LEU A 1 93 ? -4.395 0.829 37.160 1.00 76.88 93 LEU A O 1
ATOM 699 N N . ALA A 1 94 ? -2.304 0.743 36.313 1.00 75.12 94 ALA A N 1
ATOM 700 C CA . ALA A 1 94 ? -1.726 -0.078 37.372 1.00 75.12 94 ALA A CA 1
ATOM 701 C C . ALA A 1 94 ? -1.782 0.638 38.731 1.00 75.12 94 ALA A C 1
ATOM 703 O O . ALA A 1 94 ? -2.185 0.037 39.721 1.00 75.12 94 ALA A O 1
ATOM 704 N N . GLU A 1 95 ? -1.484 1.941 38.767 1.00 75.19 95 GLU A N 1
ATOM 705 C CA . GLU A 1 95 ? -1.628 2.771 39.972 1.00 75.19 95 GLU A CA 1
ATOM 706 C C . GLU A 1 95 ? -3.085 2.866 40.451 1.00 75.19 95 GLU A C 1
ATOM 708 O O . GLU A 1 95 ? -3.358 2.846 41.650 1.00 75.19 95 GLU A O 1
ATOM 713 N N . TYR A 1 96 ? -4.042 2.949 39.522 1.00 68.88 96 TYR A N 1
ATOM 714 C CA . TYR A 1 96 ? -5.465 3.047 39.850 1.00 68.88 96 TYR A CA 1
ATOM 715 C C . TYR A 1 96 ? -6.066 1.738 40.382 1.00 68.88 96 TYR A C 1
ATOM 717 O O . TYR A 1 96 ? -6.973 1.780 41.218 1.00 68.88 96 TYR A O 1
ATOM 725 N N . ASP A 1 97 ? -5.589 0.592 39.887 1.00 64.62 97 ASP A N 1
ATOM 726 C CA . ASP A 1 97 ? -6.072 -0.740 40.273 1.00 64.62 97 ASP A CA 1
ATOM 727 C C . ASP A 1 97 ? -5.715 -1.080 41.730 1.00 64.62 97 ASP A C 1
ATOM 729 O O . ASP A 1 97 ? -6.497 -1.717 42.429 1.00 64.62 97 ASP A O 1
ATOM 733 N N . MET A 1 98 ? -4.601 -0.543 42.244 1.00 55.56 98 MET A N 1
ATOM 734 C CA . MET A 1 98 ? -4.178 -0.729 43.640 1.00 55.56 98 MET A CA 1
ATOM 735 C C . MET A 1 98 ? -5.071 -0.020 44.679 1.00 55.56 98 MET A C 1
ATOM 737 O O . MET A 1 98 ? -4.864 -0.199 45.876 1.00 55.56 98 MET A O 1
ATOM 741 N N . GLY A 1 99 ? -6.041 0.803 44.259 1.00 55.34 99 GLY A N 1
ATOM 742 C CA . GLY A 1 99 ? -6.727 1.731 45.164 1.00 55.34 99 GLY A CA 1
ATOM 743 C C . GLY A 1 99 ? -8.188 1.443 45.519 1.00 55.34 99 GLY A C 1
ATOM 744 O O . GLY A 1 99 ? -8.672 2.053 46.469 1.00 55.34 99 GLY A O 1
ATOM 745 N N . VAL A 1 100 ? -8.948 0.626 44.768 1.00 54.19 100 VAL A N 1
ATOM 746 C CA . VAL A 1 100 ? -10.413 0.512 44.985 1.00 54.19 100 VAL A CA 1
ATOM 747 C C . VAL A 1 100 ? -10.996 -0.859 44.602 1.00 54.19 100 VAL A C 1
ATOM 749 O O . VAL A 1 100 ? -11.161 -1.159 43.416 1.00 54.19 100 VAL A O 1
ATOM 752 N N . GLU A 1 101 ? -11.442 -1.628 45.603 1.00 46.66 101 GLU A N 1
ATOM 753 C CA . GLU A 1 101 ? -12.296 -2.812 45.422 1.00 46.66 101 GLU A CA 1
ATOM 754 C C . GLU A 1 101 ? -13.599 -2.442 44.679 1.00 46.66 101 GLU A C 1
ATOM 756 O O . GLU A 1 101 ? -14.296 -1.488 45.023 1.00 46.66 101 GLU A O 1
ATOM 761 N N . GLY A 1 102 ? -13.923 -3.176 43.607 1.00 54.09 102 GLY A N 1
ATOM 762 C CA . GLY A 1 102 ? -15.171 -3.013 42.839 1.00 54.09 102 GLY A CA 1
ATOM 763 C C . GLY A 1 102 ? -15.047 -2.376 41.444 1.00 54.09 102 GLY A C 1
ATOM 764 O O . GLY A 1 102 ? -16.052 -2.233 40.744 1.00 54.09 102 GLY A O 1
ATOM 765 N N . LYS A 1 103 ? -13.838 -2.023 40.976 1.00 56.81 103 LYS A N 1
ATOM 766 C CA . LYS A 1 103 ? -13.621 -1.388 39.650 1.00 56.81 103 LYS A CA 1
ATOM 767 C C . LYS A 1 103 ? -13.153 -2.308 38.517 1.00 56.81 103 LYS A C 1
ATOM 769 O O . LYS A 1 103 ? -12.951 -1.823 37.398 1.00 56.81 103 LYS A O 1
ATOM 774 N N . ALA A 1 104 ? -13.094 -3.619 38.753 1.00 61.91 104 ALA A N 1
ATOM 775 C CA . ALA A 1 104 ? -12.566 -4.622 37.823 1.00 61.91 104 ALA A CA 1
ATOM 776 C C . ALA A 1 104 ? -13.104 -4.509 36.379 1.00 61.91 104 ALA A C 1
ATOM 778 O O . ALA A 1 104 ? -12.349 -4.644 35.421 1.00 61.91 104 ALA A O 1
ATOM 779 N N . ARG A 1 105 ? -14.392 -4.176 36.187 1.00 58.75 105 ARG A N 1
ATOM 780 C CA . ARG A 1 105 ? -14.988 -4.056 34.838 1.00 58.75 105 ARG A CA 1
ATOM 781 C C . ARG A 1 105 ? -14.452 -2.869 34.027 1.00 58.75 105 ARG A C 1
ATOM 783 O O . ARG A 1 105 ? -14.268 -2.992 32.819 1.00 58.75 105 ARG A O 1
ATOM 790 N N . GLY A 1 106 ? -14.199 -1.725 34.667 1.00 60.06 106 GLY A N 1
ATOM 791 C CA . GLY A 1 106 ? -13.684 -0.528 33.986 1.00 60.06 106 GLY A CA 1
ATOM 792 C C . GLY A 1 106 ? -12.213 -0.673 33.598 1.00 60.06 106 GLY A C 1
ATOM 793 O O . GLY A 1 106 ? -11.825 -0.307 32.490 1.00 60.06 106 GLY A O 1
ATOM 794 N N . VAL A 1 107 ? -11.427 -1.280 34.490 1.00 67.19 107 VAL A N 1
ATOM 795 C CA . VAL A 1 107 ? -10.015 -1.618 34.262 1.00 67.19 107 VAL A CA 1
ATOM 796 C C . VAL A 1 107 ? -9.890 -2.668 33.154 1.00 67.19 107 VAL A C 1
ATOM 798 O O . VAL A 1 107 ? -9.118 -2.476 32.215 1.00 67.19 107 VAL A O 1
ATOM 801 N N . ALA A 1 108 ? -10.723 -3.715 33.178 1.00 67.94 108 ALA A N 1
ATOM 802 C CA . ALA A 1 108 ? -10.762 -4.728 32.126 1.00 67.94 108 ALA A CA 1
ATOM 803 C C . ALA A 1 108 ? -11.095 -4.121 30.751 1.00 67.94 108 ALA A C 1
ATOM 805 O O . ALA A 1 108 ? -10.358 -4.352 29.792 1.00 67.94 108 ALA A O 1
ATOM 806 N N . ALA A 1 109 ? -12.136 -3.285 30.652 1.00 63.50 109 ALA A N 1
ATOM 807 C CA . ALA A 1 109 ? -12.498 -2.619 29.400 1.00 63.50 109 ALA A CA 1
ATOM 808 C C . ALA A 1 109 ? -11.361 -1.730 28.863 1.00 63.50 109 ALA A C 1
ATOM 810 O O . ALA A 1 109 ? -11.025 -1.796 27.678 1.00 63.50 109 ALA A O 1
ATOM 811 N N . LEU A 1 110 ? -10.718 -0.945 29.732 1.00 69.50 110 LEU A N 1
ATOM 812 C CA . LEU A 1 110 ? -9.604 -0.083 29.340 1.00 69.50 110 LEU A CA 1
ATOM 813 C C . LEU A 1 110 ? -8.360 -0.890 28.936 1.00 69.50 110 LEU A C 1
ATOM 815 O O . LEU A 1 110 ? -7.703 -0.543 27.956 1.00 69.50 110 LEU A O 1
ATOM 819 N N . SER A 1 111 ? -8.082 -2.016 29.598 1.00 72.88 111 SER A N 1
ATOM 820 C CA . SER A 1 111 ? -6.993 -2.922 29.210 1.00 72.88 111 SER A CA 1
ATOM 821 C C . SER A 1 111 ? -7.195 -3.504 27.802 1.00 72.88 111 SER A C 1
ATOM 823 O O . SER A 1 111 ? -6.248 -3.574 27.016 1.00 72.88 111 SER A O 1
ATOM 825 N N . VAL A 1 112 ? -8.438 -3.850 27.436 1.00 72.50 112 VAL A N 1
ATOM 826 C CA . VAL A 1 112 ? -8.786 -4.324 26.088 1.00 72.50 112 VAL A CA 1
ATOM 827 C C . VAL A 1 112 ? -8.579 -3.213 25.060 1.00 72.50 112 VAL A C 1
ATOM 829 O O . VAL A 1 112 ? -8.004 -3.464 23.998 1.00 72.50 112 VAL A O 1
ATOM 832 N N . VAL A 1 113 ? -8.988 -1.978 25.373 1.00 72.00 113 VAL A N 1
ATOM 833 C CA . VAL A 1 113 ? -8.762 -0.812 24.503 1.00 72.00 113 VAL A CA 1
ATOM 834 C C . VAL A 1 113 ? -7.267 -0.560 24.303 1.00 72.00 113 VAL A C 1
ATOM 836 O O . VAL A 1 113 ? -6.835 -0.417 23.161 1.00 72.00 113 VAL A O 1
ATOM 839 N N . LEU A 1 114 ? -6.463 -0.580 25.370 1.00 73.81 114 LEU A N 1
ATOM 840 C CA . LEU A 1 114 ? -5.012 -0.382 25.288 1.00 73.81 114 LEU A CA 1
ATOM 841 C C . LEU A 1 114 ? -4.320 -1.491 24.488 1.00 73.81 114 LEU A C 1
ATOM 843 O O . LEU A 1 114 ? -3.454 -1.189 23.676 1.00 73.81 114 LEU A O 1
ATOM 847 N N . LYS A 1 115 ? -4.720 -2.761 24.646 1.00 78.62 115 LYS A N 1
ATOM 848 C CA . LYS A 1 115 ? -4.200 -3.870 23.820 1.00 78.62 115 LYS A CA 1
ATOM 849 C C . LYS A 1 115 ? -4.544 -3.693 22.338 1.00 78.62 115 LYS A C 1
ATOM 851 O O . LYS A 1 115 ? -3.706 -3.943 21.474 1.00 78.62 115 LYS A O 1
ATOM 856 N N . ARG A 1 116 ? -5.766 -3.245 22.025 1.00 76.12 116 ARG A N 1
ATOM 857 C CA . ARG A 1 116 ? -6.184 -2.962 20.640 1.00 76.12 116 ARG A CA 1
ATOM 858 C C . ARG A 1 116 ? -5.411 -1.779 20.049 1.00 76.12 116 ARG A C 1
ATOM 860 O O . ARG A 1 116 ? -4.997 -1.867 18.894 1.00 76.12 116 ARG A O 1
ATOM 867 N N . GLN A 1 117 ? -5.198 -0.718 20.829 1.00 78.50 117 GLN A N 1
ATOM 868 C CA . GLN A 1 117 ? -4.392 0.438 20.428 1.00 78.50 117 GLN A CA 1
ATOM 869 C C . GLN A 1 117 ? -2.931 0.055 20.197 1.00 78.50 117 GLN A C 1
ATOM 871 O O . GLN A 1 117 ? -2.371 0.451 19.187 1.00 78.50 117 GLN A O 1
ATOM 876 N N . ASP A 1 118 ? -2.347 -0.780 21.054 1.00 80.75 118 ASP A N 1
ATOM 877 C CA . ASP A 1 118 ? -0.971 -1.270 20.904 1.00 80.75 118 ASP A CA 1
ATOM 878 C C . ASP A 1 118 ? -0.796 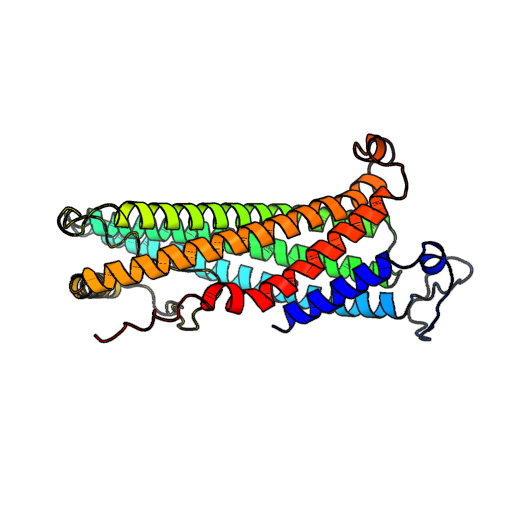-2.080 19.608 1.00 80.75 118 ASP A C 1
ATOM 880 O O . ASP A 1 118 ? 0.064 -1.794 18.778 1.00 80.75 118 ASP A O 1
ATOM 884 N N . ALA A 1 119 ? -1.716 -3.011 19.332 1.00 83.31 119 ALA A N 1
ATOM 885 C CA . ALA A 1 119 ? -1.708 -3.759 18.076 1.00 83.31 119 ALA A CA 1
ATOM 886 C C . ALA A 1 119 ? -1.911 -2.861 16.838 1.00 83.31 119 ALA A C 1
ATOM 888 O O . ALA A 1 119 ? -1.328 -3.121 15.783 1.00 83.31 119 ALA A O 1
ATOM 889 N N . ALA A 1 120 ? -2.749 -1.824 16.933 1.00 82.62 120 ALA A N 1
ATOM 890 C CA . ALA A 1 120 ? -2.929 -0.845 15.861 1.00 82.62 120 ALA A CA 1
ATOM 891 C C . ALA A 1 120 ? -1.677 0.027 15.675 1.00 82.62 120 ALA A C 1
ATOM 893 O O . ALA A 1 120 ? -1.289 0.314 14.542 1.00 82.62 120 ALA A O 1
ATOM 894 N N . ASN A 1 121 ? -1.018 0.389 16.773 1.00 87.81 121 ASN A N 1
ATOM 895 C CA . ASN A 1 121 ? 0.203 1.172 16.780 1.00 87.81 121 ASN A CA 1
ATOM 896 C C . ASN A 1 121 ? 1.368 0.414 16.137 1.00 87.81 121 ASN A C 1
ATOM 898 O O . ASN A 1 121 ? 2.029 0.942 15.246 1.00 87.81 121 ASN A O 1
ATOM 902 N N . ASN A 1 122 ? 1.544 -0.861 16.488 1.00 88.69 122 ASN A N 1
ATOM 903 C CA . ASN A 1 122 ? 2.558 -1.719 15.877 1.00 88.69 122 ASN A CA 1
ATOM 904 C C . ASN A 1 122 ? 2.354 -1.841 14.363 1.00 88.69 122 ASN A C 1
ATOM 906 O O . ASN A 1 122 ? 3.304 -1.697 13.598 1.00 88.69 122 ASN A O 1
ATOM 910 N N . ARG A 1 123 ? 1.107 -2.006 13.898 1.00 88.75 123 ARG A N 1
ATOM 911 C CA . ARG A 1 123 ? 0.799 -1.996 12.454 1.00 88.75 123 ARG A CA 1
ATOM 912 C C . ARG A 1 123 ? 1.155 -0.670 11.795 1.00 88.75 123 ARG A C 1
ATOM 914 O O . ARG A 1 123 ? 1.652 -0.678 10.677 1.00 88.75 123 ARG A O 1
ATOM 921 N N . ARG A 1 124 ? 0.900 0.457 12.465 1.00 88.44 124 ARG A N 1
ATOM 922 C CA . ARG A 1 124 ? 1.239 1.793 11.960 1.00 88.44 124 ARG A CA 1
ATOM 923 C C . ARG A 1 124 ? 2.750 1.977 11.828 1.00 88.44 124 ARG A C 1
ATOM 925 O O . ARG A 1 124 ? 3.190 2.514 10.818 1.00 88.44 124 ARG A O 1
ATOM 932 N N . ILE A 1 125 ? 3.522 1.520 12.814 1.00 90.75 125 ILE A N 1
ATOM 933 C CA . ILE A 1 125 ? 4.990 1.551 12.786 1.00 90.75 125 ILE A CA 1
ATOM 934 C C . ILE A 1 125 ? 5.512 0.689 11.635 1.00 90.75 125 ILE A C 1
ATOM 936 O O . ILE A 1 125 ? 6.265 1.187 10.804 1.00 90.75 125 ILE A O 1
ATOM 940 N N . ILE A 1 126 ? 5.054 -0.565 11.539 1.00 93.56 126 ILE A N 1
ATOM 941 C CA . ILE A 1 126 ? 5.445 -1.491 10.466 1.00 93.56 126 ILE A CA 1
ATOM 942 C C . ILE A 1 126 ? 5.097 -0.903 9.097 1.00 93.56 126 ILE A C 1
ATOM 944 O O . ILE A 1 126 ? 5.955 -0.839 8.223 1.00 93.56 126 ILE A O 1
ATOM 948 N N . ALA A 1 127 ? 3.872 -0.400 8.921 1.00 92.25 127 ALA A N 1
ATOM 949 C CA . ALA A 1 127 ? 3.475 0.256 7.681 1.00 92.25 127 ALA A CA 1
ATOM 950 C C . ALA A 1 127 ? 4.350 1.482 7.384 1.00 92.25 127 ALA A C 1
ATOM 952 O O . ALA A 1 127 ? 4.721 1.696 6.236 1.00 92.25 127 ALA A O 1
ATOM 953 N N . GLY A 1 128 ? 4.724 2.258 8.406 1.00 92.00 128 GLY A N 1
ATOM 954 C CA . GLY A 1 128 ? 5.660 3.371 8.278 1.00 92.00 128 GLY A CA 1
ATOM 955 C C . GLY A 1 128 ? 7.027 2.932 7.747 1.00 92.00 128 GLY A C 1
ATOM 956 O O . GLY A 1 128 ? 7.527 3.532 6.800 1.00 92.00 128 GLY A O 1
ATOM 957 N N . ILE A 1 129 ? 7.588 1.849 8.292 1.00 95.94 129 ILE A N 1
ATOM 958 C CA . ILE A 1 129 ? 8.852 1.255 7.829 1.00 95.94 129 ILE A CA 1
ATOM 959 C C . ILE A 1 129 ? 8.723 0.780 6.379 1.00 95.94 129 ILE A C 1
ATOM 961 O O . ILE A 1 129 ? 9.551 1.143 5.548 1.00 95.94 129 ILE A O 1
ATOM 965 N N . CYS A 1 130 ? 7.665 0.038 6.041 1.00 96.56 130 CYS A N 1
ATOM 966 C CA . CYS A 1 130 ? 7.429 -0.416 4.669 1.00 96.56 130 CYS A CA 1
ATOM 967 C C . CYS A 1 130 ? 7.336 0.758 3.685 1.00 96.56 130 CYS A C 1
ATOM 969 O O . CYS A 1 130 ? 7.874 0.677 2.590 1.00 96.56 130 CYS A O 1
ATOM 971 N N . GLN A 1 131 ? 6.700 1.867 4.070 1.00 94.88 131 GLN A N 1
ATOM 972 C CA . GLN A 1 131 ? 6.608 3.067 3.231 1.00 94.88 131 GLN A CA 1
ATOM 973 C C . GLN A 1 131 ? 7.974 3.743 3.045 1.00 94.88 131 GLN A C 1
ATOM 975 O O . GLN A 1 131 ? 8.279 4.185 1.943 1.00 94.88 131 GLN A O 1
ATOM 980 N N . LEU A 1 132 ? 8.830 3.773 4.073 1.00 96.62 132 LEU A N 1
ATOM 981 C CA . LEU A 1 132 ? 10.211 4.245 3.919 1.00 96.62 132 LEU A CA 1
ATOM 982 C C . LEU A 1 132 ? 10.989 3.369 2.929 1.00 96.62 132 LEU A C 1
ATOM 984 O O . LEU A 1 132 ? 11.602 3.895 2.005 1.00 96.62 132 LEU A O 1
ATOM 988 N N . VAL A 1 133 ? 10.894 2.044 3.079 1.00 97.00 133 VAL A N 1
ATOM 989 C CA . VAL A 1 133 ? 11.524 1.071 2.173 1.00 97.00 133 VAL A CA 1
ATOM 990 C C . VAL A 1 133 ? 11.019 1.248 0.739 1.00 97.00 133 VAL A C 1
ATOM 992 O O . VAL A 1 133 ? 11.825 1.288 -0.190 1.00 97.00 133 VAL A O 1
ATOM 995 N N . ILE A 1 134 ? 9.707 1.434 0.555 1.00 95.19 134 ILE A N 1
ATOM 996 C CA . ILE A 1 134 ? 9.111 1.702 -0.759 1.00 95.19 134 ILE A CA 1
ATOM 997 C C . ILE A 1 134 ? 9.650 3.000 -1.357 1.00 95.19 134 ILE A C 1
ATOM 999 O O . ILE A 1 134 ? 10.037 3.033 -2.523 1.00 95.19 134 ILE A O 1
ATOM 1003 N N . GLY A 1 135 ? 9.729 4.061 -0.553 1.00 95.00 135 GLY A N 1
ATOM 1004 C CA . GLY A 1 135 ? 10.305 5.332 -0.972 1.00 95.00 135 GLY A CA 1
ATOM 1005 C C . GLY A 1 135 ? 11.751 5.189 -1.448 1.00 95.00 135 GLY A C 1
ATOM 1006 O O . GLY A 1 135 ? 12.088 5.661 -2.530 1.00 95.00 135 GLY A O 1
ATOM 1007 N N . THR A 1 136 ? 12.592 4.479 -0.695 1.00 95.38 136 THR A N 1
ATOM 1008 C CA . THR A 1 136 ? 13.987 4.219 -1.079 1.00 95.38 136 THR A CA 1
ATOM 1009 C C . THR A 1 136 ? 14.090 3.365 -2.343 1.00 95.38 136 THR A C 1
ATOM 1011 O O . THR A 1 136 ? 14.865 3.697 -3.237 1.00 95.38 136 THR A O 1
ATOM 1014 N N . GLY A 1 137 ? 13.282 2.309 -2.475 1.00 94.69 137 GLY A N 1
ATOM 1015 C CA . GLY A 1 137 ? 13.271 1.487 -3.687 1.00 94.69 137 GLY A CA 1
ATOM 1016 C C . GLY A 1 137 ? 12.843 2.276 -4.931 1.00 94.69 137 GLY A C 1
ATOM 1017 O O . GLY A 1 137 ? 13.449 2.120 -5.988 1.00 94.69 137 GLY A O 1
ATOM 1018 N N . LEU A 1 138 ? 11.881 3.200 -4.807 1.00 93.81 138 LEU A N 1
ATOM 1019 C CA . LEU A 1 138 ? 11.486 4.100 -5.899 1.00 93.81 138 LEU A CA 1
ATOM 1020 C C . LEU A 1 138 ? 12.616 5.049 -6.336 1.00 93.81 138 LEU A C 1
ATOM 1022 O O . LEU A 1 138 ? 12.700 5.374 -7.520 1.00 93.81 138 LEU A O 1
ATOM 1026 N N . ILE A 1 139 ? 13.509 5.461 -5.428 1.00 95.19 139 ILE A N 1
ATOM 1027 C CA . ILE A 1 139 ? 14.719 6.222 -5.792 1.00 95.19 139 ILE A CA 1
ATOM 1028 C C . ILE A 1 139 ? 15.640 5.351 -6.651 1.00 95.19 139 ILE A C 1
ATOM 1030 O O . ILE A 1 139 ? 16.088 5.795 -7.705 1.00 95.19 139 ILE A O 1
ATOM 1034 N N . CYS A 1 140 ? 15.870 4.093 -6.265 1.00 93.25 140 CYS A N 1
ATOM 1035 C CA . CYS A 1 140 ? 16.665 3.165 -7.072 1.00 93.25 140 CYS A CA 1
ATOM 1036 C C . CYS A 1 140 ? 16.045 2.925 -8.460 1.00 93.25 140 CYS A C 1
ATOM 1038 O O . CYS A 1 140 ? 16.766 2.929 -9.457 1.00 93.25 140 CYS A O 1
ATOM 1040 N N . LEU A 1 141 ? 14.717 2.781 -8.543 1.00 90.06 141 LEU A N 1
ATOM 1041 C CA . LEU A 1 141 ? 14.006 2.660 -9.822 1.00 90.06 141 LEU A CA 1
ATOM 1042 C C . LEU A 1 141 ? 14.095 3.937 -10.667 1.00 90.06 141 LEU A C 1
ATOM 1044 O O . LEU A 1 141 ? 14.225 3.847 -11.884 1.00 90.06 141 LEU A O 1
ATOM 1048 N N . THR A 1 142 ? 14.099 5.112 -10.036 1.00 92.12 142 THR A N 1
ATOM 1049 C CA . THR A 1 142 ? 14.331 6.391 -10.726 1.00 92.12 142 THR A CA 1
ATOM 1050 C C . THR A 1 142 ? 15.725 6.413 -11.349 1.00 92.12 142 THR A C 1
ATOM 1052 O O . THR A 1 142 ? 15.870 6.700 -12.535 1.00 92.12 142 THR A O 1
ATOM 1055 N N . CYS A 1 143 ? 16.749 6.036 -10.575 1.00 88.62 143 CYS A N 1
ATOM 1056 C CA . CYS A 1 143 ? 18.115 5.922 -11.075 1.00 88.62 143 CYS A CA 1
ATOM 1057 C C . CYS A 1 143 ? 18.204 4.944 -12.254 1.00 88.62 143 CYS A C 1
ATOM 1059 O O . CYS A 1 143 ? 18.929 5.208 -13.208 1.00 88.62 143 CYS A O 1
ATOM 1061 N N . PHE A 1 144 ? 17.448 3.843 -12.228 1.00 84.38 144 PHE A N 1
ATOM 1062 C CA . PHE A 1 144 ? 17.393 2.899 -13.344 1.00 84.38 144 PHE A CA 1
ATOM 1063 C C . PHE A 1 144 ? 16.712 3.489 -14.584 1.00 84.38 144 PHE A C 1
ATOM 1065 O O . PHE A 1 144 ? 17.236 3.350 -15.688 1.00 84.38 144 PHE A O 1
ATOM 1072 N N . SER A 1 145 ? 15.588 4.194 -14.413 1.00 84.50 145 SER A N 1
ATOM 1073 C CA . SER A 1 145 ? 14.906 4.917 -15.498 1.00 84.50 145 SER A CA 1
ATOM 1074 C C . SER A 1 145 ? 15.833 5.934 -16.176 1.00 84.50 145 SER A C 1
ATOM 1076 O O . SER A 1 145 ? 15.728 6.158 -17.378 1.00 84.50 145 SER A O 1
ATOM 1078 N N . TRP A 1 146 ? 16.781 6.499 -15.424 1.00 84.50 146 TRP A N 1
ATOM 1079 C CA . TRP A 1 146 ? 17.819 7.409 -15.920 1.00 84.50 146 TRP A CA 1
ATOM 1080 C C . TRP A 1 146 ? 19.138 6.723 -16.296 1.00 84.50 146 TRP A C 1
ATOM 1082 O O . TRP A 1 146 ? 20.136 7.406 -16.508 1.00 84.50 146 TRP A O 1
ATOM 1092 N N . LYS A 1 147 ? 19.162 5.385 -16.376 1.00 81.06 147 LYS A N 1
ATOM 1093 C CA . LYS A 1 147 ? 20.339 4.580 -16.757 1.00 81.06 147 LYS A CA 1
ATOM 1094 C C . LYS A 1 147 ? 21.570 4.791 -15.859 1.00 81.06 147 LYS A C 1
ATOM 1096 O O . LYS A 1 147 ? 22.695 4.526 -16.265 1.00 81.06 147 LYS A O 1
ATOM 1101 N N . LEU A 1 148 ? 21.365 5.227 -14.615 1.00 81.31 148 LEU A N 1
ATOM 1102 C CA . LEU A 1 148 ? 22.430 5.452 -13.630 1.00 81.31 148 LEU A CA 1
ATOM 1103 C C . LEU A 1 148 ? 22.849 4.168 -12.899 1.00 81.31 148 LEU A C 1
ATOM 1105 O O . LEU A 1 148 ? 23.902 4.135 -12.267 1.00 81.31 148 LEU A O 1
ATOM 1109 N N . VAL A 1 149 ? 22.022 3.119 -12.940 1.00 82.88 149 VAL A N 1
ATOM 1110 C CA . VAL A 1 149 ? 22.284 1.826 -12.286 1.00 82.88 149 VAL A CA 1
ATOM 1111 C C . VAL A 1 149 ? 21.971 0.660 -13.223 1.00 82.88 149 VAL A C 1
ATOM 1113 O O . VAL A 1 149 ? 21.118 0.768 -14.102 1.00 82.88 149 VAL A O 1
ATOM 1116 N N . GLY A 1 150 ? 22.661 -0.465 -13.023 1.00 81.81 150 GLY A N 1
ATOM 1117 C CA . GLY A 1 150 ? 22.477 -1.685 -13.812 1.00 81.81 150 GLY A CA 1
ATOM 1118 C C . GLY A 1 150 ? 21.290 -2.550 -13.368 1.00 81.81 150 GLY A C 1
ATOM 1119 O O . GLY A 1 150 ? 20.719 -2.367 -12.292 1.00 81.81 150 GLY A O 1
ATOM 1120 N N . ILE A 1 151 ? 20.963 -3.558 -14.186 1.00 80.81 151 ILE A N 1
ATOM 1121 C CA . ILE A 1 151 ? 19.805 -4.450 -13.998 1.00 80.81 151 ILE A CA 1
ATOM 1122 C C . ILE A 1 151 ? 19.813 -5.218 -12.664 1.00 80.81 151 ILE A C 1
ATOM 1124 O O . ILE A 1 151 ? 18.759 -5.396 -12.061 1.00 80.81 151 ILE A O 1
ATOM 1128 N N . MET A 1 152 ? 20.986 -5.618 -12.159 1.00 84.44 152 MET A N 1
ATOM 1129 C CA . MET A 1 152 ? 21.111 -6.326 -10.874 1.00 84.44 152 MET A CA 1
ATOM 1130 C C . MET A 1 152 ? 20.652 -5.462 -9.693 1.00 84.44 152 M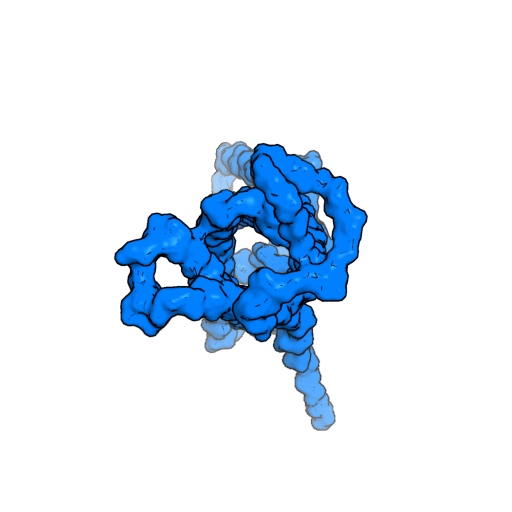ET A C 1
ATOM 1132 O O . MET A 1 152 ? 19.943 -5.936 -8.802 1.00 84.44 152 MET A O 1
ATOM 1136 N N . THR A 1 153 ? 21.018 -4.178 -9.700 1.00 86.00 153 THR A N 1
ATOM 1137 C CA . THR A 1 153 ? 20.590 -3.213 -8.680 1.00 86.00 153 THR A CA 1
ATOM 1138 C C . THR A 1 153 ? 19.080 -3.017 -8.737 1.00 86.00 153 THR A C 1
ATOM 1140 O O . THR A 1 153 ? 18.419 -3.010 -7.701 1.00 86.00 153 THR A O 1
ATOM 1143 N N . THR A 1 154 ? 18.519 -2.931 -9.943 1.00 86.12 154 THR A N 1
ATOM 1144 C CA . THR A 1 154 ? 17.074 -2.806 -10.165 1.00 86.12 154 THR A CA 1
ATOM 1145 C C . THR A 1 154 ? 16.317 -4.027 -9.667 1.00 86.12 154 THR A C 1
ATOM 1147 O O . THR A 1 154 ? 15.371 -3.875 -8.903 1.00 86.12 154 THR A O 1
ATOM 1150 N N . ALA A 1 155 ? 16.752 -5.237 -10.024 1.00 87.00 155 ALA A N 1
ATOM 1151 C CA . ALA A 1 155 ? 16.137 -6.477 -9.556 1.00 87.00 155 ALA A CA 1
ATOM 1152 C C . ALA A 1 155 ? 16.176 -6.594 -8.026 1.00 87.00 155 ALA A C 1
ATOM 1154 O O . ALA A 1 155 ? 15.183 -6.971 -7.407 1.00 87.00 155 ALA A O 1
ATOM 1155 N N . THR A 1 156 ? 17.291 -6.196 -7.405 1.00 91.06 156 THR A N 1
ATOM 1156 C CA . THR A 1 156 ? 17.414 -6.135 -5.941 1.00 91.06 156 THR A CA 1
ATOM 1157 C C . THR A 1 156 ? 16.429 -5.131 -5.340 1.00 91.06 156 THR A C 1
ATOM 1159 O O . THR A 1 156 ? 15.736 -5.450 -4.375 1.00 91.06 156 THR A O 1
ATOM 1162 N N . ALA A 1 157 ? 16.325 -3.930 -5.920 1.00 92.31 157 ALA A N 1
ATOM 1163 C CA . ALA A 1 157 ? 15.379 -2.916 -5.468 1.00 92.31 157 ALA A CA 1
ATOM 1164 C C . ALA A 1 157 ? 13.930 -3.409 -5.583 1.00 92.31 157 ALA A C 1
ATOM 1166 O O . ALA A 1 157 ? 13.183 -3.292 -4.616 1.00 92.31 157 ALA A O 1
ATOM 1167 N N . VAL A 1 158 ? 13.551 -4.019 -6.712 1.00 91.88 158 VAL A N 1
ATOM 1168 C CA . VAL A 1 158 ? 12.219 -4.616 -6.905 1.00 91.88 158 VAL A CA 1
ATOM 1169 C C . VAL A 1 158 ? 11.962 -5.709 -5.869 1.00 91.88 158 VAL A C 1
ATOM 1171 O O . VAL A 1 158 ? 10.937 -5.665 -5.205 1.00 91.88 158 VAL A O 1
ATOM 1174 N N . ALA A 1 159 ? 12.902 -6.628 -5.630 1.00 92.88 159 ALA A N 1
ATOM 1175 C CA . ALA A 1 159 ? 12.735 -7.666 -4.610 1.00 92.88 159 ALA A CA 1
ATOM 1176 C C . ALA A 1 159 ? 12.482 -7.083 -3.204 1.00 92.88 159 ALA A C 1
ATOM 1178 O O . ALA A 1 159 ? 11.624 -7.570 -2.469 1.00 92.88 159 ALA A O 1
ATOM 1179 N N . ILE A 1 160 ? 13.191 -6.013 -2.832 1.00 93.62 160 ILE A N 1
ATOM 1180 C CA . ILE A 1 160 ? 12.980 -5.311 -1.556 1.00 93.62 160 ILE A CA 1
ATOM 1181 C C . ILE A 1 160 ? 11.595 -4.642 -1.514 1.00 93.62 160 ILE A C 1
ATOM 1183 O O . ILE A 1 160 ? 10.911 -4.709 -0.487 1.00 93.62 160 ILE A O 1
ATOM 1187 N N . LEU A 1 161 ? 11.168 -4.019 -2.619 1.00 94.31 161 LEU A N 1
ATOM 1188 C CA . LEU A 1 161 ? 9.829 -3.442 -2.757 1.00 94.31 161 LEU A CA 1
ATOM 1189 C C . LEU A 1 161 ? 8.742 -4.508 -2.585 1.00 94.31 161 LEU A C 1
ATOM 1191 O O . LEU A 1 161 ? 7.787 -4.267 -1.847 1.00 94.31 161 LEU A O 1
ATOM 1195 N N . GLU A 1 162 ? 8.917 -5.689 -3.182 1.00 93.88 162 GLU A N 1
ATOM 1196 C CA . GLU A 1 162 ? 7.979 -6.806 -3.054 1.00 93.88 162 GLU A CA 1
ATOM 1197 C C . GLU A 1 162 ? 7.848 -7.272 -1.603 1.00 93.88 162 GLU A C 1
ATOM 1199 O O . GLU A 1 162 ? 6.739 -7.435 -1.095 1.00 93.88 162 GLU A O 1
ATOM 1204 N N . VAL A 1 163 ? 8.960 -7.413 -0.877 1.00 95.75 163 VAL A N 1
ATOM 1205 C CA . VAL A 1 163 ? 8.915 -7.785 0.548 1.00 95.75 163 VAL A CA 1
ATOM 1206 C C . VAL A 1 163 ? 8.136 -6.746 1.362 1.00 95.75 163 VAL A C 1
ATOM 1208 O O . VAL A 1 163 ? 7.279 -7.106 2.174 1.00 95.75 163 VAL A O 1
ATOM 1211 N N . ALA A 1 164 ? 8.383 -5.453 1.134 1.00 95.50 164 ALA A N 1
ATOM 1212 C CA . ALA A 1 164 ? 7.642 -4.389 1.808 1.00 95.50 164 ALA A CA 1
ATOM 1213 C C . ALA A 1 164 ? 6.145 -4.413 1.446 1.00 95.50 164 ALA A C 1
ATOM 1215 O O . ALA A 1 164 ? 5.292 -4.249 2.326 1.00 95.50 164 ALA A O 1
ATOM 1216 N N . LEU A 1 165 ? 5.819 -4.657 0.176 1.00 94.00 165 LEU A N 1
ATOM 1217 C CA . LEU A 1 165 ? 4.449 -4.750 -0.314 1.00 94.00 165 LEU A CA 1
ATOM 1218 C C . LEU A 1 165 ? 3.714 -5.963 0.268 1.00 94.00 165 LEU A C 1
ATOM 1220 O O . LEU A 1 165 ? 2.580 -5.813 0.712 1.00 94.00 165 LEU A O 1
ATOM 1224 N N . ALA A 1 166 ? 4.355 -7.130 0.368 1.00 96.12 166 ALA A N 1
ATOM 1225 C CA . ALA A 1 166 ? 3.779 -8.332 0.976 1.00 96.12 166 ALA A CA 1
ATOM 1226 C C . ALA A 1 166 ? 3.360 -8.103 2.439 1.00 96.12 166 ALA A C 1
ATOM 1228 O O . ALA A 1 166 ? 2.287 -8.537 2.880 1.00 96.12 166 ALA A O 1
ATOM 1229 N N . VAL A 1 167 ? 4.177 -7.365 3.196 1.00 95.62 167 VAL A N 1
ATOM 1230 C CA . VAL A 1 167 ? 3.843 -6.974 4.571 1.00 95.62 167 VAL A CA 1
ATOM 1231 C C . VAL A 1 167 ? 2.624 -6.047 4.587 1.00 95.62 167 VAL A C 1
ATOM 1233 O O . VAL A 1 167 ? 1.683 -6.286 5.349 1.00 95.62 167 VAL A O 1
ATOM 1236 N N . LEU A 1 168 ? 2.586 -5.026 3.724 1.00 93.38 168 LEU A N 1
ATOM 1237 C CA . LEU A 1 168 ? 1.439 -4.114 3.623 1.00 93.38 168 LEU A CA 1
ATOM 1238 C C . LEU A 1 168 ? 0.156 -4.830 3.181 1.00 93.38 168 LEU A C 1
ATOM 1240 O O . LEU A 1 168 ? -0.907 -4.574 3.749 1.00 93.38 168 LEU A O 1
ATOM 1244 N N . LEU A 1 169 ? 0.254 -5.766 2.238 1.00 93.69 169 LEU A N 1
ATOM 1245 C CA . LEU A 1 169 ? -0.844 -6.620 1.788 1.00 93.69 169 LEU A CA 1
ATOM 1246 C C . LEU A 1 169 ? -1.404 -7.448 2.943 1.00 93.69 169 LEU A C 1
ATOM 1248 O O . LEU A 1 169 ? -2.615 -7.473 3.154 1.00 93.69 169 LEU A O 1
ATOM 1252 N N . THR A 1 170 ? -0.536 -8.051 3.756 1.00 94.75 170 THR A N 1
ATOM 1253 C CA . THR A 1 170 ? -0.951 -8.808 4.946 1.00 94.75 170 THR A CA 1
ATOM 1254 C C . THR A 1 170 ? -1.708 -7.914 5.935 1.00 94.75 170 THR A C 1
ATOM 1256 O O . THR A 1 170 ? -2.767 -8.289 6.453 1.00 94.75 170 THR A O 1
ATOM 1259 N N . ILE A 1 171 ? -1.223 -6.689 6.167 1.00 91.88 171 ILE A N 1
ATOM 1260 C CA . ILE A 1 171 ? -1.928 -5.702 6.998 1.00 91.88 171 ILE A CA 1
ATOM 1261 C C . ILE A 1 171 ? -3.299 -5.370 6.388 1.00 91.88 171 ILE A C 1
ATOM 1263 O O . ILE A 1 171 ? -4.295 -5.393 7.117 1.00 91.88 171 ILE A O 1
ATOM 1267 N N . GLY A 1 172 ? -3.368 -5.138 5.075 1.00 90.38 172 GLY A N 1
ATOM 1268 C CA . GLY A 1 172 ? -4.602 -4.872 4.334 1.00 90.38 172 GLY A CA 1
ATOM 1269 C C . GLY A 1 172 ? -5.628 -5.999 4.460 1.00 90.38 172 GLY A C 1
ATOM 1270 O O . GLY A 1 172 ? -6.764 -5.751 4.867 1.00 90.38 172 GLY A O 1
ATOM 1271 N N . VAL A 1 173 ? -5.221 -7.249 4.220 1.00 93.06 173 VAL A N 1
ATOM 1272 C CA . VAL A 1 173 ? -6.089 -8.437 4.320 1.00 93.06 173 VAL A CA 1
ATOM 1273 C C . VAL A 1 173 ? -6.673 -8.555 5.722 1.00 93.06 173 VAL A C 1
ATOM 1275 O O . VAL A 1 173 ? -7.881 -8.727 5.889 1.00 93.06 173 VAL A O 1
ATOM 1278 N N . THR A 1 174 ? -5.848 -8.388 6.761 1.00 91.00 174 THR A N 1
ATOM 1279 C CA . THR A 1 174 ? -6.368 -8.416 8.136 1.00 91.00 174 THR A CA 1
ATOM 1280 C C . THR A 1 174 ? -7.333 -7.261 8.427 1.00 91.00 174 THR A C 1
ATOM 1282 O O . THR A 1 174 ? -8.228 -7.420 9.258 1.00 91.00 174 THR A O 1
ATOM 1285 N N . GLY A 1 175 ? -7.181 -6.112 7.760 1.00 86.25 175 GLY A N 1
ATOM 1286 C CA . GLY A 1 175 ? -8.128 -4.997 7.807 1.00 86.25 175 GLY A CA 1
ATOM 1287 C C . GLY A 1 175 ? -9.480 -5.362 7.193 1.00 86.25 175 GLY A C 1
ATOM 1288 O O . GLY A 1 175 ? -10.508 -5.220 7.858 1.00 86.25 175 GLY A O 1
ATOM 1289 N N . VAL A 1 176 ? -9.475 -5.930 5.985 1.00 86.44 176 VAL A N 1
ATOM 1290 C CA . VAL A 1 176 ? -10.685 -6.402 5.289 1.00 86.44 176 VAL A CA 1
ATOM 1291 C C . VAL A 1 176 ? -11.436 -7.435 6.116 1.00 86.44 176 VAL A C 1
ATOM 1293 O O . VAL A 1 176 ? -12.633 -7.277 6.358 1.00 86.44 176 VAL A O 1
ATOM 1296 N N . LEU A 1 177 ? -10.739 -8.459 6.617 1.00 90.12 177 LEU A N 1
ATOM 1297 C CA . LEU A 1 177 ? -11.351 -9.512 7.432 1.00 90.12 177 LEU A CA 1
ATOM 1298 C C . LEU A 1 177 ? -11.999 -8.948 8.705 1.00 90.12 177 LEU A C 1
ATOM 1300 O O . LEU A 1 177 ? -13.084 -9.380 9.097 1.00 90.12 177 LEU A O 1
ATOM 1304 N N . ARG A 1 178 ? -11.378 -7.939 9.334 1.00 84.94 178 ARG A N 1
ATOM 1305 C CA . ARG A 1 178 ? -11.954 -7.244 10.496 1.00 84.94 178 ARG A CA 1
ATOM 1306 C C . ARG A 1 178 ? -13.214 -6.466 10.130 1.00 84.94 178 ARG A C 1
ATOM 1308 O O . ARG A 1 178 ? -14.215 -6.590 10.831 1.00 84.94 178 ARG A O 1
ATOM 1315 N N . MET A 1 179 ? -13.188 -5.698 9.043 1.00 78.44 179 MET A N 1
ATOM 1316 C CA . MET A 1 179 ? -14.352 -4.934 8.577 1.00 78.44 179 MET A CA 1
ATOM 1317 C C . MET A 1 179 ? -15.516 -5.855 8.197 1.00 78.44 179 MET A C 1
ATOM 1319 O O . MET A 1 179 ? -16.669 -5.581 8.538 1.00 78.44 179 MET A O 1
ATOM 1323 N N . TRP A 1 180 ? -15.210 -6.996 7.581 1.00 84.88 180 TRP A N 1
ATOM 1324 C CA . TRP A 1 180 ? -16.183 -8.036 7.271 1.00 84.88 180 TRP A CA 1
ATOM 1325 C C . TRP A 1 180 ? -16.796 -8.650 8.535 1.00 84.88 180 TRP A C 1
ATOM 1327 O O . TRP A 1 180 ? -18.017 -8.765 8.648 1.00 84.88 180 TRP A O 1
ATOM 1337 N N . ALA A 1 181 ? -15.969 -8.991 9.529 1.00 84.62 181 ALA A N 1
ATOM 1338 C CA . ALA A 1 181 ? -16.434 -9.520 10.809 1.00 84.62 181 ALA A CA 1
ATOM 1339 C C . ALA A 1 181 ? -17.337 -8.522 11.556 1.00 84.62 181 ALA A C 1
ATOM 1341 O O . ALA A 1 181 ? -18.377 -8.917 12.089 1.00 84.62 181 ALA A O 1
ATOM 1342 N N . ILE A 1 182 ? -16.985 -7.229 11.550 1.00 78.69 182 ILE A N 1
ATOM 1343 C CA . ILE A 1 182 ? -17.814 -6.156 12.120 1.00 78.69 182 ILE A CA 1
ATOM 1344 C C . ILE A 1 182 ? -19.157 -6.085 11.395 1.00 78.69 182 ILE A C 1
ATOM 1346 O O . ILE A 1 182 ? -20.200 -6.078 12.048 1.00 78.69 182 ILE A O 1
ATOM 1350 N N . SER A 1 183 ? -19.148 -6.083 10.060 1.00 81.62 183 SER A N 1
ATOM 1351 C CA . SER A 1 183 ? -20.378 -6.041 9.268 1.00 81.62 183 SER A CA 1
ATOM 1352 C C . SER A 1 183 ? -21.296 -7.228 9.579 1.00 81.62 183 SER A C 1
ATOM 1354 O O . SER A 1 183 ? -22.474 -7.032 9.878 1.00 81.62 183 SER A O 1
ATOM 1356 N N . ASN A 1 184 ? -20.749 -8.446 9.633 1.00 86.69 184 ASN A N 1
ATOM 1357 C CA . ASN A 1 184 ? -21.504 -9.649 9.983 1.00 86.69 184 ASN A CA 1
ATOM 1358 C C . ASN A 1 184 ? -22.064 -9.594 11.410 1.00 86.69 184 ASN A C 1
ATOM 1360 O O . ASN A 1 184 ? -23.208 -9.987 11.638 1.00 86.69 184 ASN A O 1
ATOM 1364 N N . LYS A 1 185 ? -21.285 -9.098 12.381 1.00 82.44 185 LYS A N 1
ATOM 1365 C CA . LYS A 1 185 ? -21.749 -8.933 13.767 1.00 82.44 185 LYS A CA 1
ATOM 1366 C C . LYS A 1 185 ? -22.914 -7.948 13.834 1.00 82.44 185 LYS A C 1
ATOM 1368 O O . LYS A 1 185 ? -23.925 -8.253 14.459 1.00 82.44 185 LYS A O 1
ATOM 1373 N N . VAL A 1 186 ? -22.808 -6.812 13.144 1.00 78.50 186 VAL A N 1
ATOM 1374 C CA . VAL A 1 186 ? -23.888 -5.820 13.051 1.00 78.50 186 VAL A CA 1
ATOM 1375 C C . VAL A 1 186 ? -25.139 -6.421 12.402 1.00 78.50 186 VAL A C 1
ATOM 1377 O O . VAL A 1 186 ? -26.232 -6.233 12.925 1.00 78.50 186 VAL A O 1
ATOM 1380 N N . GLN A 1 187 ? -24.996 -7.190 11.318 1.00 83.50 187 GLN A N 1
ATOM 1381 C CA . GLN A 1 187 ? -26.127 -7.858 10.664 1.00 83.50 187 GLN A CA 1
ATOM 1382 C C . GLN A 1 187 ? -26.813 -8.889 11.571 1.00 83.50 187 GLN A C 1
ATOM 1384 O O . GLN A 1 187 ? -28.037 -8.924 11.639 1.00 83.50 187 GLN A O 1
ATOM 1389 N N . ARG A 1 188 ? -26.051 -9.691 12.326 1.00 83.50 188 ARG A N 1
ATOM 1390 C CA . ARG A 1 188 ? -26.619 -10.647 13.296 1.00 83.50 188 ARG A CA 1
ATOM 1391 C C . ARG A 1 188 ? -27.385 -9.947 14.415 1.00 83.50 188 ARG A C 1
ATOM 1393 O O . ARG A 1 188 ? -28.445 -10.411 14.817 1.00 83.50 188 ARG A O 1
ATOM 1400 N N . LEU A 1 189 ? -26.869 -8.819 14.902 1.00 76.94 189 LEU A N 1
ATOM 1401 C CA . LEU A 1 189 ? -27.551 -8.016 15.919 1.00 76.94 189 LEU A CA 1
ATOM 1402 C C . LEU A 1 189 ? -28.836 -7.367 15.391 1.00 76.94 189 LEU A C 1
ATOM 1404 O O . LEU A 1 189 ? -29.737 -7.101 16.175 1.00 76.94 189 LEU A O 1
ATOM 1408 N N . GLN A 1 190 ? -28.944 -7.141 14.080 1.00 74.12 190 GLN A N 1
ATOM 1409 C CA . GLN A 1 190 ? -30.168 -6.636 13.449 1.00 74.12 190 GLN A CA 1
ATOM 1410 C C . GLN A 1 190 ? -31.253 -7.697 13.290 1.00 74.12 190 GLN A C 1
ATOM 1412 O O . GLN A 1 190 ? -32.428 -7.347 13.261 1.00 74.12 190 GLN A O 1
ATOM 1417 N N . GLN A 1 191 ? -30.878 -8.973 13.179 1.00 80.25 191 GLN A N 1
ATOM 1418 C CA . GLN A 1 191 ? -31.842 -10.070 13.074 1.00 80.25 191 GLN A CA 1
ATOM 1419 C C . GLN A 1 191 ? -32.586 -10.329 14.392 1.00 80.25 191 GLN A C 1
ATOM 1421 O O . GLN A 1 191 ? -33.639 -10.957 14.372 1.00 80.25 191 GLN A O 1
ATOM 1426 N N . LYS A 1 192 ? -32.073 -9.835 15.528 1.00 73.44 192 LYS A N 1
ATOM 1427 C CA . LYS A 1 192 ? -32.767 -9.905 16.817 1.00 73.44 192 LYS A CA 1
ATOM 1428 C C . LYS A 1 192 ? -33.605 -8.638 17.038 1.00 73.44 192 LYS A C 1
ATOM 1430 O O . LYS A 1 192 ? -33.046 -7.539 16.977 1.00 73.44 192 LYS A O 1
ATOM 1435 N N . PRO A 1 193 ? -34.918 -8.748 17.305 1.00 63.06 193 PRO A N 1
ATOM 1436 C CA . PRO A 1 193 ? -35.744 -7.586 17.596 1.00 63.06 193 PRO A CA 1
ATOM 1437 C C . PRO A 1 193 ? -35.234 -6.852 18.854 1.00 63.06 193 PRO A C 1
ATOM 1439 O O . PRO A 1 193 ? -34.764 -7.485 19.802 1.00 63.06 193 PRO A O 1
ATOM 1442 N N . PRO A 1 194 ? -35.338 -5.510 18.907 1.00 59.44 194 PRO A N 1
ATOM 1443 C CA . PRO A 1 194 ? -34.797 -4.692 19.998 1.00 59.44 194 PRO A CA 1
ATOM 1444 C C . PRO A 1 194 ? -35.413 -4.981 21.379 1.00 59.44 194 PRO A C 1
ATOM 1446 O O . PRO A 1 194 ? -34.856 -4.540 22.383 1.00 59.44 194 PRO A O 1
ATOM 1449 N N . ALA A 1 195 ? -36.533 -5.710 21.431 1.00 58.47 195 ALA A N 1
ATOM 1450 C CA . ALA A 1 195 ? -37.195 -6.134 22.663 1.00 58.47 195 ALA A CA 1
ATOM 1451 C C . ALA A 1 195 ? -36.469 -7.286 23.391 1.00 58.47 195 ALA A C 1
ATOM 1453 O O . ALA A 1 195 ? -36.635 -7.424 24.597 1.00 58.47 195 ALA A O 1
ATOM 1454 N N . GLU A 1 196 ? -35.630 -8.066 22.696 1.00 53.50 196 GLU A N 1
ATOM 1455 C CA . GLU A 1 196 ? -34.943 -9.250 23.251 1.00 53.50 196 GLU A CA 1
ATOM 1456 C C . GLU A 1 196 ? -33.425 -9.068 23.418 1.00 53.50 196 GLU A C 1
ATOM 1458 O O . GLU A 1 196 ? -32.726 -9.960 23.900 1.00 53.50 196 GLU A O 1
ATOM 1463 N N . ALA A 1 197 ? -32.875 -7.919 23.016 1.00 51.25 197 ALA A N 1
ATOM 1464 C CA . ALA A 1 197 ? -31.468 -7.619 23.252 1.00 51.25 197 ALA A CA 1
ATOM 1465 C C . ALA A 1 197 ? -31.252 -7.358 24.756 1.00 51.25 197 ALA A C 1
ATOM 1467 O O . ALA A 1 197 ? -31.863 -6.426 25.291 1.00 51.25 197 ALA A O 1
ATOM 1468 N N . PRO A 1 198 ? -30.403 -8.141 25.454 1.00 53.06 198 PRO A N 1
ATOM 1469 C CA . PRO A 1 198 ? -30.218 -7.967 26.885 1.00 53.06 198 PRO A CA 1
ATOM 1470 C C . PRO A 1 198 ? -29.769 -6.528 27.194 1.00 53.06 198 PRO A C 1
ATOM 1472 O O . PRO A 1 198 ? -28.961 -5.973 26.440 1.00 53.06 198 PRO A O 1
ATOM 1475 N N . PRO A 1 199 ? -30.257 -5.914 28.293 1.00 52.88 199 PRO A N 1
ATOM 1476 C CA . PRO A 1 199 ? -29.902 -4.544 28.681 1.00 52.88 199 PRO A CA 1
ATOM 1477 C C . PRO A 1 199 ? -28.386 -4.324 28.828 1.00 52.88 199 PRO A C 1
ATOM 1479 O O . PRO A 1 199 ? -27.919 -3.187 28.737 1.00 52.88 199 PRO A O 1
ATOM 1482 N N . ASP A 1 200 ? -27.642 -5.420 28.988 1.00 48.06 200 ASP A N 1
ATOM 1483 C CA . ASP A 1 200 ? -26.202 -5.477 29.208 1.00 48.06 200 ASP A CA 1
ATOM 1484 C C . ASP A 1 200 ? -25.392 -5.928 27.982 1.00 48.06 200 ASP A C 1
ATOM 1486 O O . ASP A 1 200 ? -24.194 -6.163 28.111 1.00 48.06 200 ASP A O 1
ATOM 1490 N N . ALA A 1 201 ? -25.994 -6.050 26.789 1.00 46.09 201 ALA A N 1
ATOM 1491 C CA . ALA A 1 201 ? -25.250 -6.351 25.564 1.00 46.09 201 ALA A CA 1
ATOM 1492 C C . ALA A 1 201 ? -24.348 -5.168 25.173 1.00 46.09 201 ALA A C 1
ATOM 1494 O O . ALA A 1 201 ? -24.732 -4.321 24.369 1.00 46.09 201 ALA A O 1
ATOM 1495 N N . ASP A 1 202 ? -23.174 -5.110 25.805 1.00 47.00 202 ASP A N 1
ATOM 1496 C CA . ASP A 1 202 ? -21.965 -4.340 25.511 1.00 47.00 202 ASP A CA 1
ATOM 1497 C C . ASP A 1 202 ? -22.083 -3.350 24.344 1.00 47.00 202 ASP A C 1
ATOM 1499 O O . ASP A 1 202 ? -21.480 -3.480 23.276 1.00 47.00 202 ASP A O 1
ATOM 1503 N N . VAL A 1 203 ? -22.807 -2.261 24.611 1.00 43.38 203 VAL A N 1
ATOM 1504 C CA . VAL A 1 203 ? -22.861 -1.054 23.771 1.00 43.38 203 VAL A CA 1
ATOM 1505 C C . VAL A 1 203 ? -21.457 -0.448 23.590 1.00 43.38 203 VAL A C 1
ATOM 1507 O O . VAL A 1 203 ? -21.210 0.305 22.650 1.00 43.38 203 VAL A O 1
ATOM 1510 N N . VAL A 1 204 ? -20.503 -0.823 24.448 1.00 43.50 204 VAL A N 1
ATOM 1511 C CA . VAL A 1 204 ? -19.106 -0.380 24.399 1.00 43.50 204 VAL A CA 1
ATOM 1512 C C . VAL A 1 204 ? -18.331 -1.026 23.241 1.00 43.50 204 VAL A C 1
ATOM 1514 O O . VAL A 1 204 ? -17.389 -0.419 22.736 1.00 43.50 204 VAL A O 1
ATOM 1517 N N . GLU A 1 205 ? -18.726 -2.207 22.751 1.00 42.38 205 GLU A N 1
ATOM 1518 C CA . GLU A 1 205 ? -17.909 -2.927 21.763 1.00 42.38 205 GLU A CA 1
ATOM 1519 C C . GLU A 1 205 ? -18.130 -2.492 20.305 1.00 42.38 205 GLU A C 1
ATOM 1521 O O . GLU A 1 205 ? -17.263 -2.722 19.461 1.00 42.38 205 GLU A O 1
ATOM 1526 N N . LEU A 1 206 ? -19.266 -1.856 20.001 1.00 39.22 206 LEU A N 1
ATOM 1527 C CA . LEU A 1 206 ? -19.653 -1.459 18.637 1.00 39.22 206 LEU A CA 1
ATOM 1528 C C . LEU A 1 206 ? -19.372 0.013 18.306 1.00 39.22 206 LEU A C 1
ATOM 1530 O O . LEU A 1 206 ? -19.367 0.377 17.133 1.00 39.22 206 LEU A O 1
ATOM 1534 N N . VAL A 1 207 ? -19.107 0.855 19.313 1.00 39.88 207 VAL A N 1
ATOM 1535 C CA . VAL A 1 207 ? -18.996 2.320 19.152 1.00 39.88 207 VAL A CA 1
ATOM 1536 C C . VAL A 1 207 ? -17.552 2.825 19.279 1.00 39.88 207 VAL A C 1
ATOM 1538 O O . VAL A 1 207 ? -17.311 4.011 19.483 1.00 39.88 207 VAL A O 1
ATOM 1541 N N . ALA A 1 208 ? -16.561 1.966 19.049 1.00 37.53 208 ALA A N 1
ATOM 1542 C CA . ALA A 1 208 ? -15.224 2.431 18.683 1.00 37.53 208 ALA A CA 1
ATOM 1543 C C . ALA A 1 208 ? -14.998 2.302 17.164 1.00 37.53 208 ALA A C 1
ATOM 1545 O O . ALA A 1 208 ? -14.137 1.524 16.750 1.00 37.53 208 ALA A O 1
ATOM 1546 N N . PRO A 1 209 ? -15.733 3.028 16.291 1.00 35.66 209 PRO A N 1
ATOM 1547 C CA . PRO A 1 209 ? -15.268 3.197 14.932 1.00 35.66 209 PRO A CA 1
ATOM 1548 C C . PRO A 1 209 ? -14.076 4.155 14.993 1.00 35.66 209 PRO A C 1
ATOM 1550 O O . PRO A 1 209 ? -14.238 5.330 15.316 1.00 35.66 209 PRO A O 1
ATOM 1553 N N . ARG A 1 210 ? -12.872 3.640 14.740 1.00 38.41 210 ARG A N 1
ATOM 1554 C CA . ARG A 1 210 ? -11.696 4.363 14.215 1.00 38.41 210 ARG A CA 1
ATOM 1555 C C . ARG A 1 210 ? -10.585 3.329 13.993 1.00 38.41 210 ARG A C 1
ATOM 1557 O O . ARG A 1 210 ? -10.394 2.465 14.834 1.00 38.41 210 ARG A O 1
ATOM 1564 N N . SER A 1 211 ? -9.829 3.315 12.904 1.00 36.59 211 SER A N 1
ATOM 1565 C CA . SER A 1 211 ? -9.488 4.378 11.969 1.00 36.59 211 SER A CA 1
ATOM 1566 C C . SER A 1 211 ? -9.230 3.796 10.578 1.00 36.59 211 SER A C 1
ATOM 1568 O O . SER A 1 211 ? -8.479 2.831 10.444 1.00 36.59 211 SER A O 1
ATOM 1570 N N . GLY A 1 212 ? -9.771 4.453 9.563 1.00 30.77 212 GLY A N 1
ATOM 1571 C CA . GLY A 1 212 ? -9.368 4.324 8.171 1.00 30.77 212 GLY A CA 1
ATOM 1572 C C . GLY A 1 212 ? -9.829 5.593 7.468 1.00 30.77 212 GLY A C 1
ATOM 1573 O O . GLY A 1 212 ? -11.020 5.805 7.299 1.00 30.77 212 GLY A O 1
ATOM 1574 N N . SER A 1 213 ? -8.885 6.483 7.198 1.00 33.19 213 SER A N 1
ATOM 1575 C CA . SER A 1 213 ? -8.952 7.603 6.249 1.00 33.19 213 SER A CA 1
ATOM 1576 C C . SER A 1 213 ? -9.904 8.806 6.387 1.00 33.19 213 SER A C 1
ATOM 1578 O O . SER A 1 213 ? -9.506 9.811 5.822 1.00 33.19 213 SER A O 1
ATOM 1580 N N . ASP A 1 214 ? -11.029 8.847 7.117 1.00 28.83 214 ASP A N 1
ATOM 1581 C CA . ASP A 1 214 ? -11.823 10.105 7.145 1.00 28.83 214 ASP A CA 1
ATOM 1582 C C . ASP A 1 214 ? -12.607 10.385 8.435 1.00 28.83 214 ASP A C 1
ATOM 1584 O O . ASP A 1 214 ? -13.570 9.701 8.772 1.00 28.83 214 ASP A O 1
ATOM 1588 N N . MET A 1 215 ? -12.173 11.428 9.151 1.00 26.56 215 MET A N 1
ATOM 1589 C CA . MET A 1 215 ? -12.980 12.406 9.895 1.00 26.56 215 MET A CA 1
ATOM 1590 C C . MET A 1 215 ? -12.002 13.413 10.509 1.00 26.56 215 MET A C 1
ATOM 1592 O O . MET A 1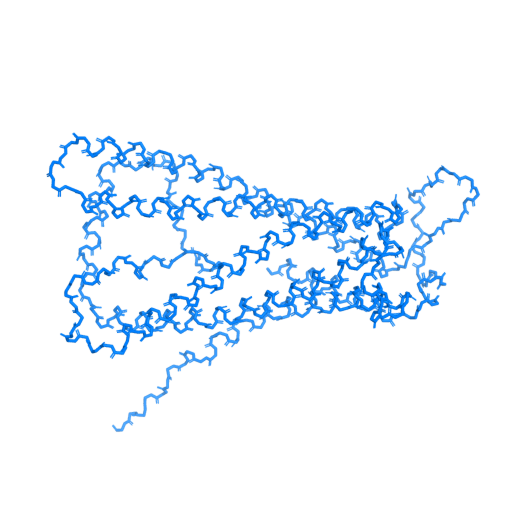 215 ? -11.360 13.120 11.518 1.00 26.56 215 MET A O 1
ATOM 1596 N N . GLY A 1 216 ? -11.932 14.621 9.942 1.00 24.69 216 GLY A N 1
ATOM 1597 C CA . GLY A 1 216 ? -11.205 15.789 10.467 1.00 24.69 216 GLY A CA 1
ATOM 1598 C C . GLY A 1 216 ? -11.655 16.283 11.853 1.00 24.69 216 GLY A C 1
ATOM 1599 O O . GLY A 1 216 ? -11.332 17.396 12.246 1.00 24.69 216 GLY A O 1
ATOM 1600 N N . GLY A 1 217 ? -12.366 15.466 12.628 1.00 25.94 217 GLY A N 1
ATOM 1601 C CA . GLY A 1 217 ? -12.487 15.637 14.067 1.00 25.94 217 GLY A CA 1
ATOM 1602 C C . GLY A 1 217 ? -11.313 14.945 14.744 1.00 25.94 217 GLY A C 1
ATOM 1603 O O . GLY A 1 217 ? -11.422 13.766 15.096 1.00 25.94 217 GLY A O 1
ATOM 1604 N N . LYS A 1 218 ? -10.207 15.681 14.913 1.00 32.31 218 LYS A N 1
ATOM 1605 C CA . LYS A 1 218 ? -9.078 15.320 15.774 1.00 32.31 218 LYS A CA 1
ATOM 1606 C C . LYS A 1 218 ? -9.608 14.777 17.101 1.00 32.31 218 LYS A C 1
ATOM 1608 O O . LYS A 1 218 ? -10.000 15.525 17.985 1.00 32.31 218 LYS A O 1
ATOM 1613 N N . TRP A 1 219 ? -9.592 13.463 17.258 1.00 35.75 219 TRP A N 1
ATOM 1614 C CA . TRP A 1 219 ? -9.275 12.912 18.566 1.00 35.75 219 TRP A CA 1
ATOM 1615 C C . TRP A 1 219 ? -7.800 12.560 18.495 1.00 35.75 219 TRP A C 1
ATOM 1617 O O . TRP A 1 219 ? -7.405 11.401 18.457 1.00 35.75 219 TRP A O 1
ATOM 1627 N N . GLU A 1 220 ? -7.002 13.612 18.336 1.00 35.50 220 GLU A N 1
ATOM 1628 C CA . GLU A 1 220 ? -5.688 13.639 18.941 1.00 35.50 220 GLU A CA 1
ATOM 1629 C C . GLU A 1 220 ? -6.018 13.835 20.422 1.00 35.50 220 GLU A C 1
ATOM 1631 O O . GLU A 1 220 ? -6.484 14.922 20.774 1.00 35.50 220 GLU A O 1
ATOM 1636 N N . PRO A 1 221 ? -5.933 12.803 21.287 1.00 38.47 221 PRO A N 1
ATOM 1637 C CA . PRO A 1 221 ? -5.840 13.103 22.707 1.00 38.47 221 PRO A CA 1
ATOM 1638 C C . PRO A 1 221 ? -4.723 14.134 22.824 1.00 38.47 221 PRO A C 1
ATOM 1640 O O . PRO A 1 221 ? -3.679 13.952 22.194 1.00 38.47 221 PRO A O 1
ATOM 1643 N N . ASP A 1 222 ? -4.970 15.246 23.514 1.00 38.50 222 ASP A N 1
ATOM 1644 C CA . ASP A 1 222 ? -3.926 16.240 23.713 1.00 38.50 222 ASP A CA 1
ATOM 1645 C C . ASP A 1 222 ? -2.778 15.530 24.434 1.00 38.50 222 ASP A C 1
ATOM 1647 O O . ASP A 1 222 ? -2.860 15.232 25.624 1.00 38.50 222 ASP A O 1
ATOM 1651 N N . VAL A 1 223 ? -1.744 15.155 23.673 1.00 41.56 223 VAL A N 1
ATOM 1652 C CA . VAL A 1 223 ? -0.637 14.303 24.132 1.00 41.56 223 VAL A CA 1
ATOM 1653 C C . VAL A 1 223 ? 0.130 15.006 25.259 1.00 41.56 223 VAL A C 1
ATOM 1655 O O . VAL A 1 223 ? 0.873 14.374 26.007 1.00 41.56 223 VAL A O 1
ATOM 1658 N N . ARG A 1 224 ? -0.090 16.318 25.412 1.00 40.75 224 ARG A N 1
ATOM 1659 C CA . ARG A 1 224 ? 0.462 17.155 26.474 1.00 40.75 224 ARG A CA 1
ATOM 1660 C C . ARG A 1 224 ? -0.226 16.953 27.820 1.00 40.75 224 ARG A C 1
ATOM 1662 O O . ARG A 1 224 ? 0.383 17.263 28.838 1.00 40.75 224 ARG A O 1
ATOM 1669 N N . VAL A 1 225 ? -1.459 16.445 27.854 1.00 42.19 225 VAL A N 1
ATOM 1670 C CA . VAL A 1 225 ? -2.212 16.274 29.100 1.00 42.19 225 VAL A CA 1
ATOM 1671 C C . VAL A 1 225 ? -2.165 14.802 29.510 1.00 42.19 225 VAL A C 1
ATOM 1673 O O . VAL A 1 225 ? -2.818 13.965 28.876 1.00 42.19 225 VAL A O 1
ATOM 1676 N N . PRO A 1 226 ? -1.396 14.442 30.556 1.00 44.31 226 PRO A N 1
ATOM 1677 C CA . PRO A 1 226 ? -1.404 13.082 31.058 1.00 44.31 226 PRO A CA 1
ATOM 1678 C C . PRO A 1 226 ? -2.825 12.729 31.516 1.00 44.31 226 PRO A C 1
ATOM 1680 O O . PRO A 1 226 ? -3.498 13.543 32.157 1.00 44.31 226 PRO A O 1
ATOM 1683 N N . PRO A 1 227 ? -3.315 11.531 31.180 1.00 50.56 227 PRO A N 1
ATOM 1684 C CA . PRO A 1 227 ? -4.609 11.083 31.652 1.00 50.56 227 PRO A CA 1
ATOM 1685 C C . PRO A 1 227 ? -4.580 10.971 33.172 1.00 50.56 227 PRO A C 1
ATOM 1687 O O . PRO A 1 227 ? -3.861 10.153 33.737 1.00 50.56 227 PRO A O 1
ATOM 1690 N N . THR A 1 228 ? -5.360 11.810 33.844 1.00 60.47 228 THR A N 1
ATOM 1691 C CA . THR A 1 228 ? -5.483 11.751 35.299 1.00 60.47 228 THR A CA 1
ATOM 1692 C C . THR A 1 228 ? -6.657 10.857 35.681 1.00 60.47 228 THR A C 1
ATOM 1694 O O . THR A 1 228 ? -7.579 10.603 34.897 1.00 60.47 228 THR A O 1
ATOM 1697 N N . VAL A 1 229 ? -6.688 10.428 36.941 1.00 54.53 229 VAL A N 1
ATOM 1698 C CA . VAL A 1 229 ? -7.845 9.739 37.533 1.00 54.53 229 VAL A CA 1
ATOM 1699 C C . VAL A 1 229 ? -9.151 10.541 37.354 1.00 54.53 229 VAL A C 1
ATOM 1701 O O . VAL A 1 229 ? -10.230 9.954 37.227 1.00 54.53 229 VAL A O 1
ATOM 1704 N N . ALA A 1 230 ? -9.075 11.874 37.283 1.00 56.03 230 ALA A N 1
ATOM 1705 C CA . ALA A 1 230 ? -10.218 12.744 37.012 1.00 56.03 230 ALA A CA 1
ATOM 1706 C C . ALA A 1 230 ? -10.760 12.587 35.576 1.00 56.03 230 ALA A C 1
ATOM 1708 O O . ALA A 1 230 ? -11.979 12.573 35.381 1.00 56.03 230 ALA A O 1
ATOM 1709 N N . THR A 1 231 ? -9.881 12.375 34.590 1.00 56.91 231 THR A N 1
ATOM 1710 C CA . THR A 1 231 ? -10.230 12.127 33.179 1.00 56.91 231 THR A CA 1
ATOM 1711 C C . THR A 1 231 ? -10.985 10.801 33.004 1.00 56.91 231 THR A C 1
ATOM 1713 O O . THR A 1 231 ? -11.935 10.704 32.225 1.00 56.91 231 THR A O 1
ATOM 1716 N N . LEU A 1 232 ? -10.632 9.778 33.791 1.00 54.66 232 LEU A N 1
ATOM 1717 C CA . LEU A 1 232 ? -11.339 8.490 33.805 1.00 54.66 232 LEU A CA 1
ATOM 1718 C C . LEU A 1 232 ? -12.770 8.602 34.360 1.00 54.66 232 LEU A C 1
ATOM 1720 O O . LEU A 1 232 ? -13.686 7.938 33.868 1.00 54.66 232 LEU A O 1
ATOM 1724 N N . ARG A 1 233 ? -12.993 9.458 35.368 1.00 54.97 233 ARG A N 1
ATOM 1725 C CA . ARG A 1 233 ? -14.326 9.671 35.966 1.00 54.97 233 ARG A CA 1
ATOM 1726 C C . ARG A 1 233 ? -15.283 10.388 35.007 1.00 54.97 233 ARG A C 1
ATOM 1728 O O . ARG A 1 233 ? -16.441 9.985 34.897 1.00 54.97 233 ARG A O 1
ATOM 1735 N N . THR A 1 234 ? -14.803 11.388 34.269 1.00 58.41 234 THR A N 1
ATOM 1736 C CA . THR A 1 234 ? -15.592 12.124 33.258 1.00 58.41 234 THR A CA 1
ATOM 1737 C C . THR A 1 234 ? -15.989 11.237 32.078 1.00 58.41 234 THR A C 1
ATOM 1739 O O . THR A 1 234 ? -17.113 11.326 31.581 1.00 58.41 234 THR A O 1
ATOM 1742 N N . TRP A 1 235 ? -15.118 10.311 31.670 1.00 54.53 235 TRP A N 1
ATOM 1743 C CA . TRP A 1 235 ? -15.422 9.360 30.600 1.00 54.53 235 TRP A CA 1
ATOM 1744 C C . TRP A 1 235 ? -16.583 8.415 30.957 1.00 54.53 235 TRP A C 1
ATOM 1746 O O . TRP A 1 235 ? -17.482 8.190 30.144 1.00 54.53 235 TRP A O 1
ATOM 1756 N N . LYS A 1 236 ? -16.632 7.938 32.210 1.00 50.47 236 LYS A N 1
ATOM 1757 C CA . LYS A 1 236 ? -17.733 7.106 32.726 1.00 50.47 236 LYS A CA 1
ATOM 1758 C C . LYS A 1 236 ? -19.076 7.851 32.717 1.00 50.47 236 LYS A C 1
ATOM 1760 O O . LYS A 1 236 ? -20.092 7.267 32.343 1.00 50.47 236 LYS A O 1
ATOM 1765 N N . ALA A 1 237 ? -19.076 9.139 33.068 1.00 52.44 237 ALA A N 1
ATOM 1766 C CA . ALA A 1 237 ? -20.272 9.986 33.031 1.00 52.44 237 ALA A CA 1
ATOM 1767 C C . ALA A 1 237 ? -20.781 10.225 31.593 1.00 52.44 237 ALA A C 1
ATOM 1769 O O . ALA A 1 237 ? -21.984 10.170 31.343 1.00 52.44 237 ALA A O 1
ATOM 1770 N N . CYS A 1 238 ? -19.872 10.398 30.628 1.00 50.09 238 CYS A N 1
ATOM 1771 C CA . CYS A 1 238 ? -20.207 10.571 29.209 1.00 50.09 238 CYS A CA 1
ATOM 1772 C C . CYS A 1 238 ? -20.753 9.282 28.556 1.00 50.09 238 CYS A C 1
ATOM 1774 O O . CYS A 1 238 ? -21.636 9.326 27.701 1.00 50.09 238 CYS A O 1
ATOM 1776 N N . LEU A 1 239 ? -20.275 8.108 28.978 1.00 50.44 239 LEU A N 1
ATOM 1777 C CA . LEU A 1 239 ? -20.846 6.823 28.555 1.00 50.44 239 LEU A CA 1
ATOM 1778 C C . LEU A 1 239 ? -22.248 6.590 29.134 1.00 50.44 239 LEU A C 1
ATOM 1780 O O . LEU A 1 239 ? -23.112 6.049 28.443 1.00 50.44 239 LEU A O 1
ATOM 1784 N N . ALA A 1 240 ? -22.493 7.024 30.374 1.00 49.31 240 ALA A N 1
ATOM 1785 C CA . ALA A 1 240 ? -23.797 6.901 31.020 1.00 49.31 240 ALA A CA 1
ATOM 1786 C C . ALA A 1 240 ? -24.876 7.763 30.339 1.00 49.31 240 ALA A C 1
ATOM 1788 O O . ALA A 1 240 ? -26.000 7.293 30.164 1.00 49.31 240 ALA A O 1
ATOM 1789 N N . SER A 1 241 ? -24.535 8.972 29.874 1.00 47.34 241 SER A N 1
ATOM 1790 C CA . SER A 1 241 ? -25.477 9.855 29.165 1.00 47.34 241 SER A CA 1
ATOM 1791 C C . SER A 1 241 ? -25.855 9.357 27.760 1.00 47.34 241 SER A C 1
ATOM 1793 O O . SER A 1 241 ? -26.931 9.674 27.258 1.00 47.34 241 SER A O 1
ATOM 1795 N N . ARG A 1 242 ? -25.034 8.498 27.137 1.00 49.41 242 ARG A N 1
ATOM 1796 C CA . ARG A 1 242 ? -25.295 7.910 25.807 1.00 49.41 242 ARG A CA 1
ATOM 1797 C C . ARG A 1 242 ? -26.260 6.716 25.802 1.00 49.41 242 ARG A C 1
ATOM 1799 O O . ARG A 1 242 ? -26.613 6.233 24.729 1.00 49.41 242 ARG A O 1
ATOM 1806 N N . ARG A 1 243 ? -26.743 6.258 26.965 1.00 51.16 243 ARG A N 1
ATOM 1807 C CA . ARG A 1 243 ? -27.756 5.183 27.074 1.00 51.16 243 ARG A CA 1
ATOM 1808 C C . ARG A 1 243 ? -29.136 5.558 26.504 1.00 51.16 243 ARG A C 1
ATOM 1810 O O . ARG A 1 243 ? -29.965 4.672 26.310 1.00 51.16 243 ARG A O 1
ATOM 1817 N N . LEU A 1 244 ? -29.390 6.836 26.218 1.00 44.88 244 LEU A N 1
ATOM 1818 C CA . LEU A 1 244 ? -30.744 7.382 26.065 1.00 44.88 244 LEU A CA 1
ATOM 1819 C C . LEU A 1 244 ? -31.365 7.379 24.657 1.00 44.88 244 LEU A C 1
ATOM 1821 O O . LEU A 1 244 ? -32.434 7.945 24.472 1.00 44.88 244 LEU A O 1
ATOM 1825 N N . SER A 1 245 ? -30.803 6.696 23.657 1.00 54.94 245 SER A N 1
ATOM 1826 C CA . SER A 1 245 ? -31.549 6.502 22.399 1.00 54.94 245 SER A CA 1
ATOM 1827 C C . SER A 1 245 ? -31.178 5.213 21.668 1.00 54.94 245 SER A C 1
ATOM 1829 O O . SER A 1 245 ? -30.516 5.218 20.634 1.00 54.94 245 SER A O 1
ATOM 1831 N N . ARG A 1 246 ? -31.670 4.073 22.177 1.00 62.06 246 ARG A N 1
ATOM 1832 C CA . ARG A 1 246 ? -31.519 2.746 21.540 1.00 62.06 246 ARG A CA 1
ATOM 1833 C C . ARG A 1 246 ? -31.927 2.745 20.060 1.00 62.06 246 ARG A C 1
ATOM 1835 O O . ARG A 1 246 ? -31.278 2.090 19.255 1.00 62.06 246 ARG A O 1
ATOM 1842 N N . VAL A 1 247 ? -32.951 3.520 19.692 1.00 61.06 247 VAL A N 1
ATOM 1843 C CA . VAL A 1 247 ? -33.423 3.659 18.300 1.00 61.06 247 VAL A CA 1
ATOM 1844 C C . VAL A 1 247 ? -32.413 4.407 17.423 1.00 61.06 247 VAL A C 1
ATOM 1846 O O . VAL A 1 247 ? -32.128 3.974 16.306 1.00 61.06 247 VAL A O 1
ATOM 1849 N N . VAL A 1 248 ? -31.834 5.502 17.927 1.00 63.69 248 VAL A N 1
ATOM 1850 C CA . VAL A 1 248 ? -30.783 6.251 17.216 1.00 63.69 248 VAL A CA 1
ATOM 1851 C C . VAL A 1 248 ? -29.535 5.384 17.086 1.00 63.69 248 VAL A C 1
ATOM 1853 O O . VAL A 1 248 ? -28.959 5.302 16.003 1.00 63.69 248 VAL A O 1
ATOM 1856 N N . LEU A 1 249 ? -29.166 4.667 18.150 1.00 67.38 249 LEU A N 1
ATOM 1857 C CA . LEU A 1 249 ? -28.040 3.737 18.153 1.00 67.38 249 LEU A CA 1
ATOM 1858 C C . LEU A 1 249 ? -28.244 2.602 17.136 1.00 67.38 249 LEU A C 1
ATOM 1860 O O . LEU A 1 249 ? -27.323 2.276 16.395 1.00 67.38 249 LEU A O 1
ATOM 1864 N N . TRP A 1 250 ? -29.451 2.038 17.048 1.00 68.19 250 TRP A N 1
ATOM 1865 C CA . TRP A 1 250 ? -29.777 0.964 16.107 1.00 68.19 250 TRP A CA 1
ATOM 1866 C C . TRP A 1 250 ? -29.691 1.424 14.645 1.00 68.19 250 TRP A C 1
ATOM 1868 O O . TRP A 1 250 ? -28.982 0.799 13.854 1.00 68.19 250 TRP A O 1
ATOM 1878 N N . LYS A 1 251 ? -30.317 2.560 14.294 1.00 70.12 251 LYS A N 1
ATOM 1879 C CA . LYS A 1 251 ? -30.220 3.141 12.938 1.00 70.12 251 LYS A CA 1
ATOM 1880 C C . LYS A 1 251 ? -28.778 3.511 12.579 1.00 70.12 251 LYS A C 1
ATOM 1882 O O . LYS A 1 251 ? -28.324 3.239 11.468 1.00 70.12 251 LYS A O 1
ATOM 1887 N N . THR A 1 252 ? -28.035 4.075 13.531 1.00 72.31 252 THR A N 1
ATOM 1888 C CA . THR A 1 252 ? -26.616 4.417 13.344 1.00 72.31 252 THR A CA 1
ATOM 1889 C C . THR A 1 252 ? -25.775 3.161 13.118 1.00 72.31 252 THR A C 1
ATOM 1891 O O . THR A 1 252 ? -24.998 3.109 12.169 1.00 72.31 252 THR A O 1
ATOM 1894 N N . ASN A 1 253 ? -25.980 2.105 13.911 1.00 72.38 253 ASN A N 1
ATOM 1895 C CA . ASN A 1 253 ? -25.299 0.825 13.725 1.00 72.38 253 ASN A CA 1
ATOM 1896 C C . ASN A 1 253 ? -25.622 0.209 12.360 1.00 72.38 253 ASN A C 1
ATOM 1898 O O . ASN A 1 253 ? -24.734 -0.358 11.730 1.00 72.38 253 ASN A O 1
ATOM 1902 N N . GLN A 1 254 ? -26.852 0.356 11.858 1.00 75.25 254 GLN A N 1
ATOM 1903 C CA . GLN A 1 254 ? -27.216 -0.107 10.519 1.00 75.25 254 GLN A CA 1
ATOM 1904 C C . GLN A 1 254 ? -26.457 0.618 9.413 1.00 75.25 254 GLN A C 1
ATOM 1906 O O . GLN A 1 254 ? -25.883 -0.042 8.541 1.00 75.25 254 GLN A O 1
ATOM 1911 N N . ALA A 1 255 ? -26.395 1.947 9.479 1.00 73.25 255 ALA A N 1
ATOM 1912 C CA . ALA A 1 255 ? -25.597 2.734 8.548 1.00 73.25 255 ALA A CA 1
ATOM 1913 C C . ALA A 1 255 ? -24.109 2.337 8.613 1.00 73.25 255 ALA A C 1
ATOM 1915 O O . ALA A 1 255 ? -23.489 2.110 7.574 1.00 73.25 255 ALA A O 1
ATOM 1916 N N . ILE A 1 256 ? -23.564 2.153 9.823 1.00 73.25 256 ILE A N 1
ATOM 1917 C CA . ILE A 1 256 ? -22.175 1.720 10.044 1.00 73.25 256 ILE A CA 1
ATOM 1918 C C . ILE A 1 256 ? -21.922 0.334 9.441 1.00 73.25 256 ILE A C 1
ATOM 1920 O O . ILE A 1 256 ? -20.942 0.157 8.725 1.00 73.25 256 ILE A O 1
ATOM 1924 N N . GLY A 1 257 ? -22.792 -0.650 9.682 1.00 76.69 257 GLY A N 1
ATOM 1925 C CA . GLY A 1 257 ? -22.614 -2.012 9.169 1.00 76.69 257 GLY A CA 1
ATOM 1926 C C . GLY A 1 257 ? -22.644 -2.092 7.642 1.00 76.69 257 GLY A C 1
ATOM 1927 O O . GLY A 1 257 ? -21.865 -2.842 7.047 1.00 76.69 257 GLY A O 1
ATOM 1928 N N . GLN A 1 258 ? -23.509 -1.298 7.000 1.00 79.69 258 GLN A N 1
ATOM 1929 C CA . GLN A 1 258 ? -23.572 -1.198 5.540 1.00 79.69 258 GLN A CA 1
ATOM 1930 C C . GLN A 1 258 ? -22.357 -0.469 4.959 1.00 79.69 258 GLN A C 1
ATOM 1932 O O . GLN A 1 258 ? -21.790 -0.934 3.969 1.00 79.69 258 GLN A O 1
ATOM 1937 N N . ALA A 1 259 ? -21.938 0.640 5.574 1.00 77.31 259 ALA A N 1
ATOM 1938 C CA . ALA A 1 259 ? -20.728 1.356 5.179 1.00 77.31 259 ALA A CA 1
ATOM 1939 C C . ALA A 1 259 ? -19.488 0.461 5.322 1.00 77.31 259 ALA A C 1
ATOM 1941 O O . ALA A 1 259 ? -18.706 0.348 4.382 1.00 77.31 259 ALA A O 1
ATOM 1942 N N . ALA A 1 260 ? -19.369 -0.265 6.439 1.00 77.69 260 ALA A N 1
ATOM 1943 C CA . ALA A 1 260 ? -18.278 -1.201 6.689 1.00 77.69 260 ALA A CA 1
ATOM 1944 C C . ALA A 1 260 ? -18.222 -2.328 5.649 1.00 77.69 260 ALA A C 1
ATOM 1946 O O . ALA A 1 260 ? -17.137 -2.673 5.190 1.00 77.69 260 ALA A O 1
ATOM 1947 N N . LYS A 1 261 ? -19.377 -2.865 5.228 1.00 85.81 261 LYS A N 1
ATOM 1948 C CA . LYS A 1 261 ? -19.437 -3.877 4.161 1.00 85.81 261 LYS A CA 1
ATOM 1949 C C . LYS A 1 261 ? -18.924 -3.333 2.832 1.00 85.81 261 LYS A C 1
ATOM 1951 O O . LYS A 1 261 ? -18.120 -3.984 2.176 1.00 85.81 261 LYS A O 1
ATOM 1956 N N . LYS A 1 262 ? -19.403 -2.153 2.426 1.00 84.75 262 LYS A N 1
ATOM 1957 C CA . LYS A 1 262 ? -18.989 -1.518 1.166 1.00 84.75 262 LYS A CA 1
ATOM 1958 C C . LYS A 1 262 ? -17.497 -1.202 1.170 1.00 84.75 262 LYS A C 1
ATOM 1960 O O . LYS A 1 262 ? -16.828 -1.491 0.186 1.00 84.75 262 LYS A O 1
ATOM 1965 N N . GLN A 1 263 ? -16.994 -0.678 2.287 1.00 84.69 263 GLN A N 1
ATOM 1966 C CA . GLN A 1 263 ? -15.570 -0.425 2.467 1.00 84.69 263 GLN A CA 1
ATOM 1967 C C . GLN A 1 263 ? -14.764 -1.724 2.368 1.00 84.69 263 GLN A C 1
ATOM 1969 O O . GLN A 1 263 ? -13.803 -1.769 1.619 1.00 84.69 263 GLN A O 1
ATOM 1974 N N . ALA A 1 264 ? -15.195 -2.804 3.030 1.00 85.25 264 ALA A N 1
ATOM 1975 C CA . ALA A 1 264 ? -14.505 -4.093 2.960 1.00 85.25 264 ALA A CA 1
ATOM 1976 C C . ALA A 1 264 ? -14.438 -4.659 1.531 1.00 85.25 264 ALA A C 1
ATOM 1978 O O . ALA A 1 264 ? -13.425 -5.237 1.157 1.00 85.25 264 ALA A O 1
ATOM 1979 N N . VAL A 1 265 ? -15.497 -4.490 0.729 1.00 90.25 265 VAL A N 1
ATOM 1980 C CA . VAL A 1 265 ? -15.511 -4.909 -0.684 1.00 90.25 265 VAL A CA 1
ATOM 1981 C C . VAL A 1 265 ? -14.540 -4.074 -1.516 1.00 90.25 265 VAL A C 1
ATOM 1983 O O . VAL A 1 265 ? -13.784 -4.631 -2.307 1.00 90.25 265 VAL A O 1
ATOM 1986 N N . LEU A 1 266 ? -14.543 -2.753 -1.325 1.00 89.44 266 LEU A N 1
ATOM 1987 C CA . LEU A 1 266 ? -13.613 -1.852 -1.999 1.00 89.44 266 LEU A CA 1
ATOM 1988 C C . LEU A 1 266 ? -12.160 -2.188 -1.639 1.00 89.44 266 LEU A C 1
ATOM 1990 O O . LEU A 1 266 ? -11.337 -2.368 -2.529 1.00 89.44 266 LEU A O 1
ATOM 1994 N N . ASP A 1 267 ? -11.864 -2.334 -0.351 1.00 88.94 267 ASP A N 1
ATOM 1995 C CA . ASP A 1 267 ? -10.536 -2.686 0.148 1.00 88.94 267 ASP A CA 1
ATOM 1996 C C . ASP A 1 267 ? -10.088 -4.059 -0.380 1.00 88.94 267 ASP A C 1
ATOM 1998 O O . ASP A 1 267 ? -8.942 -4.214 -0.794 1.00 88.94 267 ASP A O 1
ATOM 2002 N N . ALA A 1 268 ? -10.984 -5.053 -0.429 1.00 93.69 268 ALA A N 1
ATOM 2003 C CA . ALA A 1 268 ? -10.687 -6.367 -1.005 1.00 93.69 268 ALA A CA 1
ATOM 2004 C C . ALA A 1 268 ? -10.331 -6.274 -2.496 1.00 93.69 268 ALA A C 1
ATOM 2006 O O . ALA A 1 268 ? -9.397 -6.933 -2.953 1.00 93.69 268 ALA A O 1
ATOM 2007 N N . PHE A 1 269 ? -11.042 -5.432 -3.246 1.00 95.44 269 PHE A N 1
ATOM 2008 C CA . PHE A 1 269 ? -10.736 -5.187 -4.649 1.00 95.44 269 PHE A CA 1
ATOM 2009 C C . PHE A 1 269 ? -9.374 -4.495 -4.820 1.00 95.44 269 PHE A C 1
ATOM 2011 O O . PHE A 1 269 ? -8.553 -4.966 -5.606 1.00 95.44 269 PHE A O 1
ATOM 2018 N N . LEU A 1 270 ? -9.069 -3.461 -4.029 1.00 93.00 270 LEU A N 1
ATOM 2019 C CA . LEU A 1 270 ? -7.755 -2.800 -4.045 1.00 93.00 270 LEU A CA 1
ATOM 2020 C C . LEU A 1 270 ? -6.615 -3.765 -3.671 1.00 93.00 270 LEU A C 1
ATOM 2022 O O . LEU A 1 270 ? -5.544 -3.720 -4.274 1.00 93.00 270 LEU A O 1
ATOM 2026 N N . ILE A 1 271 ? -6.849 -4.682 -2.727 1.00 94.62 271 ILE A N 1
ATOM 2027 C CA . ILE A 1 271 ? -5.899 -5.754 -2.396 1.00 94.62 271 ILE A CA 1
ATOM 2028 C C . ILE A 1 271 ? -5.693 -6.682 -3.590 1.00 94.62 271 ILE A C 1
ATOM 2030 O O . ILE A 1 271 ? -4.553 -7.019 -3.886 1.00 94.62 271 ILE A O 1
ATOM 2034 N N . SER A 1 272 ? -6.756 -7.074 -4.298 1.00 95.94 272 SER A N 1
ATOM 2035 C CA . SER A 1 272 ? -6.624 -7.946 -5.472 1.00 95.94 272 SER A CA 1
ATOM 2036 C C . SER A 1 272 ? -5.791 -7.306 -6.589 1.00 95.94 272 SER A C 1
ATOM 2038 O O . SER A 1 272 ? -4.956 -7.984 -7.182 1.00 95.94 272 SER A O 1
ATOM 2040 N N . LEU A 1 273 ? -5.934 -5.992 -6.805 1.00 94.38 273 LEU A N 1
ATOM 2041 C CA . LEU A 1 273 ? -5.082 -5.235 -7.727 1.00 94.38 273 LEU A CA 1
ATOM 2042 C C . LEU A 1 273 ? -3.619 -5.237 -7.267 1.00 94.38 273 LEU A C 1
ATOM 2044 O O . LEU A 1 273 ? -2.724 -5.506 -8.061 1.00 94.38 273 LEU A O 1
ATOM 2048 N N . ASN A 1 274 ? -3.366 -5.005 -5.977 1.00 94.38 274 ASN A N 1
ATOM 2049 C CA . ASN A 1 274 ? -2.004 -5.024 -5.444 1.00 94.38 274 ASN A CA 1
ATOM 2050 C C . ASN A 1 274 ? -1.372 -6.423 -5.465 1.00 94.38 274 ASN A C 1
ATOM 2052 O O . ASN A 1 274 ? -0.166 -6.530 -5.648 1.00 94.38 274 ASN A O 1
ATOM 2056 N N . VAL A 1 275 ? -2.161 -7.491 -5.324 1.00 94.19 275 VAL A N 1
ATOM 2057 C CA . VAL A 1 275 ? -1.687 -8.871 -5.514 1.00 94.19 275 VAL A CA 1
ATOM 2058 C C . VAL A 1 275 ? -1.330 -9.119 -6.979 1.00 94.19 275 VAL A C 1
ATOM 2060 O O . VAL A 1 275 ? -0.286 -9.702 -7.250 1.00 94.19 275 VAL A O 1
ATOM 2063 N N . ALA A 1 276 ? -2.148 -8.653 -7.927 1.00 93.31 276 ALA A N 1
ATOM 2064 C CA . ALA A 1 276 ? -1.827 -8.758 -9.350 1.00 93.31 276 ALA A CA 1
ATOM 2065 C C . ALA A 1 276 ? -0.528 -8.010 -9.693 1.00 93.31 276 ALA A C 1
ATOM 2067 O O . ALA A 1 276 ? 0.311 -8.550 -10.410 1.00 93.31 276 ALA A O 1
ATOM 2068 N N . ALA A 1 277 ? -0.325 -6.818 -9.123 1.00 92.44 277 ALA A N 1
ATOM 2069 C CA . ALA A 1 277 ? 0.921 -6.075 -9.274 1.00 92.44 277 ALA A CA 1
ATOM 2070 C C . ALA A 1 277 ? 2.120 -6.775 -8.627 1.00 92.44 277 ALA A C 1
ATOM 2072 O O . ALA A 1 277 ? 3.134 -6.942 -9.293 1.00 92.44 277 ALA A O 1
ATOM 2073 N N . PHE A 1 278 ? 1.981 -7.259 -7.390 1.00 92.38 278 PHE A N 1
ATOM 2074 C CA . PHE A 1 278 ? 3.006 -8.041 -6.688 1.00 92.38 278 PHE A CA 1
ATOM 2075 C C . PHE A 1 278 ? 3.466 -9.253 -7.516 1.00 92.38 278 PHE A C 1
ATOM 2077 O O . PHE A 1 278 ? 4.655 -9.496 -7.700 1.00 92.38 278 PHE A O 1
ATOM 2084 N N . VAL A 1 279 ? 2.516 -10.012 -8.073 1.00 90.75 279 VAL A N 1
ATOM 2085 C CA . VAL A 1 279 ? 2.831 -11.166 -8.929 1.00 90.75 279 VAL A CA 1
ATOM 2086 C C . VAL A 1 279 ? 3.492 -10.719 -10.235 1.00 90.75 279 VAL A C 1
ATOM 2088 O O . VAL A 1 279 ? 4.450 -11.350 -10.673 1.00 90.75 279 VAL A O 1
ATOM 2091 N N . GLY A 1 280 ? 2.999 -9.634 -10.838 1.00 89.62 280 GLY A N 1
ATOM 2092 C CA . GLY A 1 280 ? 3.516 -9.085 -12.087 1.00 89.62 280 GLY A CA 1
ATOM 2093 C C . GLY A 1 280 ? 4.961 -8.595 -11.986 1.00 89.62 280 GLY A C 1
ATOM 2094 O O . GLY A 1 280 ? 5.802 -9.017 -12.769 1.00 89.62 280 GLY A O 1
ATOM 2095 N N . TYR A 1 281 ? 5.282 -7.752 -11.005 1.00 88.69 281 TYR A N 1
ATOM 2096 C CA . TYR A 1 281 ? 6.643 -7.240 -10.808 1.00 88.69 281 TYR A CA 1
ATOM 2097 C C . TYR A 1 281 ? 7.580 -8.268 -10.172 1.00 88.69 281 TYR A C 1
ATOM 2099 O O . TYR A 1 281 ? 8.783 -8.248 -10.449 1.00 88.69 281 TYR A O 1
ATOM 2107 N N . GLY A 1 282 ? 7.043 -9.223 -9.407 1.00 88.88 282 GLY A N 1
ATOM 2108 C CA . GLY A 1 282 ? 7.791 -10.351 -8.859 1.00 88.88 282 GLY A CA 1
ATOM 2109 C C . GLY A 1 282 ? 8.473 -11.220 -9.922 1.00 88.88 282 GLY A C 1
ATOM 2110 O O . GLY A 1 282 ? 9.462 -11.884 -9.613 1.00 88.88 282 GLY A O 1
ATOM 2111 N N . THR A 1 283 ? 8.033 -11.180 -11.186 1.00 84.94 283 THR A N 1
ATOM 2112 C CA . THR A 1 283 ? 8.714 -11.899 -12.275 1.00 84.94 283 THR A CA 1
ATOM 2113 C C . THR A 1 283 ? 10.106 -11.337 -12.573 1.00 84.94 283 THR A C 1
ATOM 2115 O O . THR A 1 283 ? 10.985 -12.099 -12.957 1.00 84.94 283 THR A O 1
ATOM 2118 N N . ILE A 1 284 ? 10.351 -10.037 -12.353 1.00 84.81 284 ILE A N 1
ATOM 2119 C CA . ILE A 1 284 ? 11.645 -9.386 -12.629 1.00 84.81 284 ILE A CA 1
ATOM 2120 C C . ILE A 1 284 ? 12.782 -9.988 -11.785 1.00 84.81 284 ILE A C 1
ATOM 2122 O O . ILE A 1 284 ? 13.753 -10.480 -12.363 1.00 84.81 284 ILE A O 1
ATOM 2126 N N . PRO A 1 285 ? 12.722 -9.980 -10.436 1.00 88.19 285 PRO A N 1
ATOM 2127 C CA . PRO A 1 285 ? 13.778 -10.580 -9.630 1.00 88.19 285 PRO A CA 1
ATOM 2128 C C . PRO A 1 285 ? 13.871 -12.093 -9.838 1.00 88.19 285 PRO A C 1
ATOM 2130 O O . PRO A 1 285 ? 14.968 -12.640 -9.758 1.00 88.19 285 PRO A O 1
ATOM 2133 N N . LEU A 1 286 ? 12.761 -12.776 -10.138 1.00 85.12 286 LEU A N 1
ATOM 2134 C CA . LEU A 1 286 ? 12.792 -14.206 -10.442 1.00 85.12 286 LEU A CA 1
ATOM 2135 C C . LEU A 1 286 ? 13.580 -14.504 -11.722 1.00 85.12 286 LEU A C 1
ATOM 2137 O O . LEU A 1 286 ? 14.440 -15.382 -11.698 1.00 85.12 286 LEU A O 1
ATOM 2141 N N . ASP A 1 287 ? 13.349 -13.752 -12.796 1.00 81.69 287 ASP A N 1
ATOM 2142 C CA . ASP A 1 287 ? 14.059 -13.940 -14.064 1.00 81.69 287 ASP A CA 1
ATOM 2143 C C . ASP A 1 287 ? 15.545 -13.552 -13.952 1.00 81.69 287 ASP A C 1
ATOM 2145 O O . ASP A 1 287 ? 16.400 -14.209 -14.546 1.00 81.69 287 ASP A O 1
ATOM 2149 N N . VAL A 1 288 ? 15.878 -12.535 -13.147 1.00 83.81 288 VAL A N 1
ATOM 2150 C CA . VAL A 1 288 ? 17.269 -12.085 -12.952 1.00 83.81 288 VAL A CA 1
ATOM 2151 C C . VAL A 1 288 ? 18.066 -13.010 -12.027 1.00 83.81 288 VAL A C 1
ATOM 2153 O O . VAL A 1 288 ? 19.200 -13.362 -12.349 1.00 83.81 288 VAL A O 1
ATOM 2156 N N . PHE A 1 289 ? 17.514 -13.408 -10.877 1.00 86.88 289 PHE A N 1
ATOM 2157 C CA . PHE A 1 289 ? 18.246 -14.210 -9.886 1.00 86.88 289 PHE A CA 1
ATOM 2158 C C . PHE A 1 289 ? 18.127 -15.720 -10.111 1.00 86.88 289 PHE A C 1
ATOM 2160 O O . PHE A 1 289 ? 18.999 -16.472 -9.675 1.00 86.88 289 PHE A O 1
ATOM 2167 N N . PHE A 1 290 ? 17.074 -16.177 -10.792 1.00 85.25 290 PHE A N 1
ATOM 2168 C CA . PHE A 1 290 ? 16.801 -17.598 -11.018 1.00 85.25 290 PHE A CA 1
ATOM 2169 C C . PHE A 1 290 ? 16.515 -17.919 -12.496 1.00 85.25 290 PHE A C 1
ATOM 2171 O O . PHE A 1 290 ? 15.521 -18.591 -12.792 1.00 85.25 290 PHE A O 1
ATOM 2178 N N . PRO A 1 291 ? 17.407 -17.545 -13.435 1.00 74.50 291 PRO A N 1
ATOM 2179 C CA . PRO A 1 291 ? 17.164 -17.693 -14.873 1.00 74.50 291 PRO A CA 1
ATOM 2180 C C . PRO A 1 291 ? 16.936 -19.149 -15.314 1.00 74.50 291 PRO A C 1
ATOM 2182 O O . PRO A 1 291 ? 16.277 -19.399 -16.314 1.00 74.50 291 PRO A O 1
ATOM 2185 N N . GLN A 1 292 ? 17.456 -20.126 -14.561 1.00 72.12 292 GLN A N 1
ATOM 2186 C CA . GLN A 1 292 ? 17.306 -21.560 -14.850 1.00 72.12 292 GLN A CA 1
ATOM 2187 C C . GLN A 1 292 ? 16.092 -22.220 -14.171 1.00 72.12 292 GLN A C 1
ATOM 2189 O O . GLN A 1 292 ? 15.856 -23.409 -14.374 1.00 72.12 292 GLN A O 1
ATOM 2194 N N . ARG A 1 293 ? 15.375 -21.511 -13.288 1.00 61.78 293 ARG A N 1
ATOM 2195 C CA . ARG A 1 293 ? 14.402 -22.117 -12.358 1.00 61.78 293 ARG A CA 1
ATOM 2196 C C . ARG A 1 293 ? 13.087 -21.363 -12.232 1.00 61.78 293 ARG A C 1
ATOM 2198 O O . ARG A 1 293 ? 12.333 -21.647 -11.300 1.00 61.78 293 ARG A O 1
ATOM 2205 N N . SER A 1 294 ? 12.784 -20.410 -13.106 1.00 55.56 294 SER A N 1
ATOM 2206 C CA . SER A 1 294 ? 11.499 -19.736 -12.988 1.00 55.56 294 SER A CA 1
ATOM 2207 C C . SER A 1 294 ? 10.396 -20.767 -13.282 1.00 55.56 294 SER A C 1
ATOM 2209 O O . SER A 1 294 ? 10.195 -21.200 -14.408 1.00 55.56 294 SER A O 1
ATOM 2211 N N . LEU A 1 295 ? 9.671 -21.202 -12.247 1.00 51.38 295 LEU A N 1
ATOM 2212 C CA . LEU A 1 295 ? 8.469 -22.044 -12.363 1.00 51.38 295 LEU A CA 1
ATOM 2213 C C . LEU A 1 295 ? 7.392 -21.399 -13.257 1.00 51.38 295 LEU A C 1
ATOM 2215 O O . LEU A 1 295 ? 6.395 -22.032 -13.574 1.00 51.38 295 LEU A O 1
ATOM 2219 N N . LEU A 1 296 ? 7.587 -20.137 -13.646 1.00 51.59 296 LEU A N 1
ATOM 2220 C CA . LEU A 1 296 ? 6.810 -19.408 -14.640 1.00 51.59 296 LEU A CA 1
ATOM 2221 C C . LEU A 1 296 ? 7.258 -19.705 -16.082 1.00 51.59 296 LEU A C 1
ATOM 2223 O O . LEU A 1 296 ? 6.392 -19.760 -16.949 1.00 51.59 296 LEU A O 1
ATOM 2227 N N . THR A 1 297 ? 8.544 -19.984 -16.348 1.00 49.66 297 THR A N 1
ATOM 2228 C CA . THR A 1 297 ? 9.013 -20.393 -17.694 1.00 49.66 297 THR A CA 1
ATOM 2229 C C . THR A 1 297 ? 8.489 -21.752 -18.158 1.00 49.66 297 THR A C 1
ATOM 2231 O O . THR A 1 297 ? 8.456 -22.015 -19.357 1.00 49.66 297 THR A O 1
ATOM 2234 N N . THR A 1 298 ? 8.024 -22.615 -17.248 1.00 53.25 298 THR A N 1
ATOM 2235 C CA . THR A 1 298 ? 7.326 -23.858 -17.621 1.00 53.25 298 THR A CA 1
ATOM 2236 C C . THR A 1 298 ? 5.898 -23.624 -18.116 1.00 53.25 298 THR A C 1
ATOM 2238 O O . THR A 1 298 ? 5.376 -24.469 -18.838 1.00 53.25 298 THR A O 1
ATOM 2241 N N . TRP A 1 299 ? 5.263 -22.501 -17.762 1.00 52.50 299 TRP A N 1
ATOM 2242 C CA . TRP A 1 299 ? 3.888 -22.171 -18.169 1.00 52.50 299 TRP A CA 1
ATOM 2243 C C . TRP A 1 299 ? 3.813 -21.072 -19.232 1.00 52.50 299 TRP A C 1
ATOM 2245 O O . TRP A 1 299 ? 2.792 -20.934 -19.903 1.00 52.50 299 TRP A O 1
ATOM 2255 N N . LEU A 1 300 ? 4.877 -20.289 -19.400 1.00 47.03 300 LEU A N 1
ATOM 2256 C CA . LEU A 1 300 ? 4.946 -19.168 -20.325 1.00 47.03 300 LEU A CA 1
ATOM 2257 C C . LEU A 1 300 ? 6.351 -19.117 -20.954 1.00 47.03 300 LEU A C 1
ATOM 2259 O O . LEU A 1 300 ? 7.335 -19.250 -20.232 1.00 47.03 300 LEU A O 1
ATOM 2263 N N . PRO A 1 301 ? 6.484 -18.928 -22.276 1.00 44.66 301 PRO A N 1
ATOM 2264 C CA . PRO A 1 301 ? 7.786 -18.938 -22.937 1.00 44.66 301 PRO A CA 1
ATOM 2265 C C . PRO A 1 301 ? 8.735 -17.853 -22.380 1.00 44.66 301 PRO A C 1
ATOM 2267 O O . PRO A 1 301 ? 8.270 -16.774 -22.005 1.00 44.66 301 PRO A O 1
ATOM 2270 N N . PRO A 1 302 ? 10.058 -18.108 -22.333 1.00 47.81 302 PRO A N 1
ATOM 2271 C CA . PRO A 1 302 ? 11.052 -17.153 -21.839 1.00 47.81 302 PRO A CA 1
ATOM 2272 C C . PRO A 1 302 ? 11.093 -15.886 -22.705 1.00 47.81 302 PRO A C 1
ATOM 2274 O O . PRO A 1 302 ? 11.152 -15.972 -23.931 1.00 47.81 302 PRO A O 1
ATOM 2277 N N . GLY A 1 303 ? 11.047 -14.707 -22.071 1.00 57.12 303 GLY A N 1
ATOM 2278 C CA . GLY A 1 303 ? 11.057 -13.394 -22.738 1.00 57.12 303 GLY A CA 1
ATOM 2279 C C . GLY A 1 303 ? 9.753 -12.600 -22.566 1.00 57.12 303 GLY A C 1
ATOM 2280 O O . GLY A 1 303 ? 9.772 -11.551 -21.921 1.00 57.12 303 GLY A O 1
ATOM 2281 N N . PRO A 1 304 ? 8.600 -13.079 -23.071 1.00 59.34 304 PRO A N 1
ATOM 2282 C CA . PRO A 1 304 ? 7.318 -12.404 -22.888 1.00 59.34 304 PRO A CA 1
ATOM 2283 C C . PRO A 1 304 ? 6.813 -12.441 -21.436 1.00 59.34 304 PRO A C 1
ATOM 2285 O O . PRO A 1 304 ? 5.998 -11.601 -21.078 1.00 59.34 304 PRO A O 1
ATOM 2288 N N . THR A 1 305 ? 7.301 -13.342 -20.576 1.00 60.34 305 THR A N 1
ATOM 2289 C CA . THR A 1 305 ? 6.908 -13.428 -19.153 1.00 60.34 305 THR A CA 1
ATOM 2290 C C . THR A 1 305 ? 7.205 -12.169 -18.355 1.00 60.34 305 THR A C 1
ATOM 2292 O O . THR A 1 305 ? 6.301 -11.637 -17.718 1.00 60.34 305 THR A O 1
ATOM 2295 N N . ALA A 1 306 ? 8.446 -11.677 -18.402 1.00 66.62 306 ALA A N 1
ATOM 2296 C CA . ALA A 1 306 ? 8.845 -10.462 -17.694 1.00 66.62 306 ALA A CA 1
ATOM 2297 C C . ALA A 1 306 ? 8.069 -9.243 -18.197 1.00 66.62 306 ALA A C 1
ATOM 2299 O O . ALA A 1 306 ? 7.652 -8.392 -17.413 1.00 66.62 306 ALA A O 1
ATOM 2300 N N . TRP A 1 307 ? 7.857 -9.175 -19.512 1.00 73.75 307 TRP A N 1
ATOM 2301 C CA . TRP A 1 307 ? 7.149 -8.072 -20.147 1.00 73.75 307 TRP A CA 1
ATOM 2302 C C . TRP A 1 307 ? 5.655 -8.080 -19.806 1.00 73.75 307 TRP A C 1
ATOM 2304 O O . TRP A 1 307 ? 5.127 -7.062 -19.363 1.00 73.75 307 TRP A O 1
ATOM 2314 N N . TRP A 1 308 ? 4.983 -9.231 -19.921 1.00 79.94 308 TRP A N 1
ATOM 2315 C CA . TRP A 1 308 ? 3.575 -9.372 -19.543 1.00 79.94 308 TRP A CA 1
ATOM 2316 C C . TRP A 1 308 ? 3.365 -9.210 -18.039 1.00 79.94 308 TRP A C 1
ATOM 2318 O O . TRP A 1 308 ? 2.384 -8.591 -17.641 1.00 79.94 308 TRP A O 1
ATOM 2328 N N . GLY A 1 309 ? 4.281 -9.714 -17.208 1.00 83.06 309 GLY A N 1
ATOM 2329 C CA . GLY A 1 309 ? 4.260 -9.503 -15.760 1.00 83.06 309 GLY A CA 1
ATOM 2330 C C . GLY A 1 309 ? 4.308 -8.016 -15.415 1.00 83.06 309 GLY A C 1
ATOM 2331 O O . GLY A 1 309 ? 3.415 -7.511 -14.731 1.00 83.06 309 GLY A O 1
ATOM 2332 N N . ASN A 1 310 ? 5.277 -7.292 -15.981 1.00 83.81 310 ASN A N 1
ATOM 2333 C CA . ASN A 1 310 ? 5.392 -5.846 -15.811 1.00 83.81 310 ASN A CA 1
ATOM 2334 C C . ASN A 1 310 ? 4.143 -5.106 -16.319 1.00 83.81 310 ASN A C 1
ATOM 2336 O O . ASN A 1 310 ? 3.598 -4.268 -15.607 1.00 83.81 310 ASN A O 1
ATOM 2340 N N . PHE A 1 311 ? 3.630 -5.466 -17.500 1.00 88.19 311 PHE A N 1
ATOM 2341 C CA . PHE A 1 311 ? 2.415 -4.870 -18.061 1.00 88.19 311 PHE A CA 1
ATOM 2342 C C . PHE A 1 311 ? 1.190 -5.081 -17.161 1.00 88.19 311 PHE A C 1
ATOM 2344 O O . PHE A 1 311 ? 0.455 -4.134 -16.884 1.00 88.19 311 PHE A O 1
ATOM 2351 N N . VAL A 1 312 ? 0.969 -6.305 -16.670 1.00 90.75 312 VAL A N 1
ATOM 2352 C CA . VAL A 1 312 ? -0.135 -6.613 -15.749 1.00 90.75 312 VAL A CA 1
ATOM 2353 C C . VAL A 1 312 ? -0.003 -5.796 -14.467 1.00 90.75 312 VAL A C 1
ATOM 2355 O O . VAL A 1 312 ? -1.003 -5.253 -13.991 1.00 90.75 312 VAL A O 1
ATOM 2358 N N . GLY A 1 313 ? 1.214 -5.660 -13.934 1.00 91.75 313 GLY A N 1
ATOM 2359 C CA . GLY A 1 313 ? 1.458 -4.840 -12.753 1.00 91.75 313 GLY A CA 1
ATOM 2360 C C . GLY A 1 313 ? 1.201 -3.356 -12.988 1.00 91.75 313 GLY A C 1
ATOM 2361 O O . GLY A 1 313 ? 0.480 -2.732 -12.205 1.00 91.75 313 GLY A O 1
ATOM 2362 N N . ASP A 1 314 ? 1.688 -2.813 -14.104 1.00 92.69 314 ASP A N 1
ATOM 2363 C CA . ASP A 1 314 ? 1.452 -1.429 -14.514 1.00 92.69 314 ASP A CA 1
ATOM 2364 C C . ASP A 1 314 ? -0.055 -1.145 -14.654 1.00 92.69 314 ASP A C 1
ATOM 2366 O O . ASP A 1 314 ? -0.560 -0.135 -14.152 1.00 92.69 314 ASP A O 1
ATOM 2370 N N . VAL A 1 315 ? -0.805 -2.051 -15.294 1.00 95.25 315 VAL A N 1
ATOM 2371 C CA . VAL A 1 315 ? -2.262 -1.934 -15.461 1.00 95.25 315 VAL A CA 1
ATOM 2372 C C . VAL A 1 315 ? -2.970 -1.996 -14.110 1.00 95.25 315 VAL A C 1
ATOM 2374 O O . VAL A 1 315 ? -3.810 -1.139 -13.824 1.00 95.25 315 VAL A O 1
ATOM 2377 N N . ALA A 1 316 ? -2.625 -2.956 -13.250 1.00 95.56 316 ALA A N 1
ATOM 2378 C CA . ALA A 1 316 ? -3.254 -3.105 -11.940 1.00 95.56 316 ALA A CA 1
ATOM 2379 C C . ALA A 1 316 ? -3.049 -1.858 -11.062 1.00 95.56 316 ALA A C 1
ATOM 2381 O O . ALA A 1 316 ? -4.016 -1.314 -10.519 1.00 95.56 316 ALA A O 1
ATOM 2382 N N . TRP A 1 317 ? -1.821 -1.335 -11.002 1.00 94.19 317 TRP A N 1
ATOM 2383 C CA . TRP A 1 317 ? -1.513 -0.087 -10.302 1.00 94.19 317 TRP A CA 1
ATOM 2384 C C . TRP A 1 317 ? -2.067 1.162 -10.998 1.00 94.19 317 TRP A C 1
ATOM 2386 O O . TRP A 1 317 ? -2.204 2.199 -10.353 1.00 94.19 317 TRP A O 1
ATOM 2396 N N . THR A 1 318 ? -2.431 1.107 -12.281 1.00 96.06 318 THR A N 1
ATOM 2397 C CA . THR A 1 318 ? -3.162 2.197 -12.956 1.00 96.06 318 THR A CA 1
ATOM 2398 C C . THR A 1 318 ? -4.643 2.203 -12.568 1.00 96.06 318 THR A C 1
ATOM 2400 O O . THR A 1 318 ? -5.214 3.263 -12.310 1.00 96.06 318 THR A O 1
ATOM 2403 N N . ILE A 1 319 ? -5.270 1.027 -12.471 1.00 96.19 319 ILE A N 1
ATOM 2404 C CA . ILE A 1 319 ? -6.685 0.879 -12.088 1.00 96.19 319 ILE A CA 1
ATOM 2405 C C . ILE A 1 319 ? -6.911 1.266 -10.619 1.00 96.19 319 ILE A C 1
ATOM 2407 O O . ILE A 1 319 ? -7.965 1.807 -10.271 1.00 96.19 319 ILE A O 1
ATOM 2411 N N . GLU A 1 320 ? -5.931 1.029 -9.747 1.00 92.88 320 GLU A N 1
ATOM 2412 C CA . GLU A 1 320 ? -6.026 1.336 -8.318 1.00 92.88 320 GLU A CA 1
ATOM 2413 C C . GLU A 1 320 ? -6.392 2.810 -8.019 1.00 92.88 320 GLU A C 1
ATOM 2415 O O . GLU A 1 320 ? -7.453 3.042 -7.430 1.00 92.88 320 GLU A O 1
ATOM 2420 N N . PRO A 1 321 ? -5.615 3.835 -8.432 1.00 91.12 321 PRO A N 1
ATOM 2421 C CA . PRO A 1 321 ? -5.946 5.230 -8.158 1.00 91.12 321 PRO A CA 1
ATOM 2422 C C . PRO A 1 321 ? -7.271 5.653 -8.799 1.00 91.12 321 PRO A C 1
ATOM 2424 O O . PRO A 1 321 ? -8.013 6.411 -8.177 1.00 91.12 321 PRO A O 1
ATOM 2427 N N . ILE A 1 322 ? -7.623 5.129 -9.983 1.00 94.75 322 ILE A N 1
ATOM 2428 C CA . ILE A 1 322 ? -8.939 5.362 -10.612 1.00 94.75 322 ILE A CA 1
ATOM 2429 C C . ILE A 1 322 ? -10.052 4.883 -9.679 1.00 94.75 322 ILE A C 1
ATOM 2431 O O . ILE A 1 322 ? -11.018 5.600 -9.419 1.00 94.75 322 ILE A O 1
ATOM 2435 N N . THR A 1 323 ? -9.891 3.689 -9.120 1.00 92.56 323 THR A N 1
ATOM 2436 C CA . THR A 1 323 ? -10.857 3.107 -8.190 1.00 92.56 323 THR A CA 1
ATOM 2437 C C . THR A 1 323 ? -10.984 3.948 -6.922 1.00 92.56 323 THR A C 1
ATOM 2439 O O . THR A 1 323 ? -12.099 4.207 -6.470 1.00 92.56 323 THR A O 1
ATOM 2442 N N . VAL A 1 324 ? -9.868 4.439 -6.375 1.00 90.31 324 VAL A N 1
ATOM 2443 C CA . VAL A 1 324 ? -9.872 5.334 -5.207 1.00 90.31 324 VAL A CA 1
ATOM 2444 C C . VAL A 1 324 ? -10.564 6.667 -5.521 1.00 90.31 324 VAL A C 1
ATOM 2446 O O . VAL A 1 324 ? -11.337 7.153 -4.696 1.00 90.31 324 VAL A O 1
ATOM 2449 N N . PHE A 1 325 ? -10.375 7.240 -6.715 1.00 91.12 325 PHE A N 1
ATOM 2450 C CA . PHE A 1 325 ? -11.105 8.442 -7.145 1.00 91.12 325 PHE A CA 1
ATOM 2451 C C . PHE A 1 325 ? -12.616 8.205 -7.263 1.00 91.12 325 PHE A C 1
ATOM 2453 O O . PHE A 1 325 ? -13.412 9.086 -6.933 1.00 91.12 325 PHE A O 1
ATOM 2460 N N . LEU A 1 326 ? -13.021 7.018 -7.716 1.00 91.50 326 LEU A N 1
ATOM 2461 C CA . LEU A 1 326 ? -14.429 6.652 -7.876 1.00 91.50 326 LEU A CA 1
ATOM 2462 C C . LEU A 1 326 ? -15.083 6.188 -6.565 1.00 91.50 326 LEU A C 1
ATOM 2464 O O . LEU A 1 326 ? -16.311 6.222 -6.452 1.00 91.50 326 LEU A O 1
ATOM 2468 N N . ALA A 1 327 ? -14.297 5.803 -5.558 1.00 87.25 327 ALA A N 1
ATOM 2469 C CA . ALA A 1 327 ? -14.781 5.237 -4.302 1.00 87.25 327 ALA A CA 1
ATOM 2470 C C . ALA A 1 327 ? -15.859 6.078 -3.591 1.00 87.25 327 ALA A C 1
ATOM 2472 O O . ALA A 1 327 ? -16.885 5.497 -3.222 1.00 87.25 327 ALA A O 1
ATOM 2473 N N . PRO A 1 328 ? -15.739 7.417 -3.444 1.00 84.12 328 PRO A N 1
ATOM 2474 C CA . PRO A 1 328 ? -16.797 8.221 -2.832 1.00 84.12 328 PRO A CA 1
ATOM 2475 C C . PRO A 1 328 ? -18.134 8.073 -3.566 1.00 84.12 328 PRO A C 1
ATOM 2477 O O . PRO A 1 328 ? -19.177 7.916 -2.935 1.00 84.12 328 PRO A O 1
ATOM 2480 N N . TYR A 1 329 ? -18.115 8.024 -4.898 1.00 85.62 329 TYR A N 1
ATOM 2481 C CA . TYR A 1 329 ? -19.318 7.849 -5.711 1.00 85.62 329 TYR A CA 1
ATOM 2482 C C . TYR A 1 329 ? -19.896 6.435 -5.588 1.00 85.62 329 TYR A C 1
ATOM 2484 O O . TYR A 1 329 ? -21.115 6.270 -5.532 1.00 85.62 329 TYR A O 1
ATOM 2492 N N . LEU A 1 330 ? -19.044 5.413 -5.489 1.00 79.94 330 LEU A N 1
ATOM 2493 C CA . LEU A 1 330 ? -19.469 4.020 -5.322 1.00 79.94 330 LEU A CA 1
ATOM 2494 C C . LEU A 1 330 ? -20.061 3.757 -3.925 1.00 79.94 330 LEU A C 1
ATOM 2496 O O . LEU A 1 330 ? -21.026 3.002 -3.780 1.00 79.94 330 LEU A O 1
ATOM 2500 N N . VAL A 1 331 ? -19.529 4.415 -2.892 1.00 76.50 331 VAL A N 1
ATOM 2501 C CA . VAL A 1 331 ? -19.966 4.226 -1.503 1.00 76.50 331 VAL A CA 1
ATOM 2502 C C . VAL A 1 331 ? -21.201 5.080 -1.173 1.00 76.50 331 VAL A C 1
ATOM 2504 O O . VAL A 1 331 ? -22.159 4.551 -0.586 1.00 76.50 331 VAL A O 1
ATOM 2507 N N . LEU A 1 332 ? -21.234 6.355 -1.593 1.00 67.25 332 LEU A N 1
ATOM 2508 C CA . LEU A 1 332 ? -22.234 7.350 -1.165 1.00 67.25 332 LEU A CA 1
ATOM 2509 C C . LEU A 1 332 ? -23.557 7.321 -1.952 1.00 67.25 332 LEU A C 1
ATOM 2511 O O . LEU A 1 332 ? -24.603 7.632 -1.382 1.00 67.25 332 LEU A O 1
ATOM 2515 N N . ARG A 1 333 ? -23.579 6.895 -3.226 1.00 64.31 333 ARG A N 1
ATOM 2516 C CA . ARG A 1 333 ? -24.746 7.070 -4.129 1.00 64.31 333 ARG A CA 1
ATOM 2517 C C . ARG A 1 333 ? -26.023 6.298 -3.737 1.00 64.31 333 ARG A C 1
ATOM 2519 O O . ARG A 1 333 ? -27.060 6.487 -4.357 1.00 64.31 333 ARG A O 1
ATOM 2526 N N . ARG A 1 334 ? -25.994 5.459 -2.693 1.00 54.94 334 ARG A N 1
ATOM 2527 C CA . ARG A 1 334 ? -27.172 4.717 -2.183 1.00 54.94 334 ARG A CA 1
ATOM 2528 C C . ARG A 1 334 ? -27.678 5.160 -0.807 1.00 54.94 334 ARG A C 1
ATOM 2530 O O . ARG A 1 334 ? -28.606 4.545 -0.300 1.00 54.94 334 ARG A O 1
ATOM 2537 N N . ALA A 1 335 ? -27.098 6.197 -0.204 1.00 54.09 335 ALA A N 1
ATOM 2538 C CA . ALA A 1 335 ? -27.602 6.747 1.057 1.00 54.09 335 ALA A CA 1
ATOM 2539 C C . ALA A 1 335 ? -28.699 7.810 0.860 1.00 54.09 335 ALA A C 1
ATOM 2541 O O . ALA A 1 335 ? -29.111 8.433 1.837 1.00 54.09 335 ALA A O 1
ATOM 2542 N N . GLN A 1 336 ? -29.180 8.036 -0.372 1.00 51.56 336 GLN A N 1
ATOM 2543 C CA . GLN A 1 336 ? -30.352 8.885 -0.555 1.00 51.56 336 GLN A CA 1
ATOM 2544 C C . GLN A 1 336 ? -31.543 8.221 0.146 1.00 51.56 336 GLN A C 1
ATOM 2546 O O . GLN A 1 336 ? -31.853 7.068 -0.173 1.00 51.56 336 GLN A O 1
ATOM 2551 N N . PRO A 1 337 ? -32.186 8.905 1.110 1.00 54.94 337 PRO A N 1
ATOM 2552 C CA . PRO A 1 337 ? -33.377 8.376 1.747 1.00 54.94 337 PRO A CA 1
ATOM 2553 C C . PRO A 1 337 ? -34.382 8.099 0.635 1.00 54.94 337 PRO A C 1
ATOM 2555 O O . PRO A 1 337 ? -34.672 8.986 -0.171 1.00 54.94 337 PRO A O 1
ATOM 2558 N N . SER A 1 338 ? -34.863 6.854 0.550 1.00 54.19 338 SER A N 1
ATOM 2559 C CA . SER A 1 338 ? -36.000 6.527 -0.304 1.00 54.19 338 SER A CA 1
ATOM 2560 C C . SER A 1 338 ? -37.056 7.575 -0.003 1.00 54.19 338 SER A C 1
ATOM 2562 O O . SER A 1 338 ? -37.467 7.657 1.156 1.00 54.19 338 SER A O 1
ATOM 2564 N N . LYS A 1 339 ? -37.411 8.417 -0.986 1.00 54.34 339 LYS A N 1
ATOM 2565 C CA . LYS A 1 339 ? -38.461 9.424 -0.821 1.00 54.34 339 LYS A CA 1
ATOM 2566 C C . LYS A 1 339 ? -39.646 8.696 -0.209 1.00 54.34 339 LYS A C 1
ATOM 2568 O O . LYS A 1 339 ? -40.253 7.852 -0.870 1.00 54.34 339 LYS A O 1
ATOM 2573 N N . THR A 1 340 ? -39.890 8.938 1.073 1.00 53.75 340 THR A N 1
ATOM 2574 C CA . THR A 1 340 ? -41.051 8.417 1.769 1.00 53.75 340 THR A CA 1
ATOM 2575 C C . THR A 1 340 ? -42.217 8.963 0.972 1.00 53.75 340 THR A C 1
ATOM 2577 O O . THR A 1 340 ? -42.385 10.178 0.891 1.00 53.75 340 THR A O 1
ATOM 2580 N N . LYS A 1 341 ? -42.942 8.082 0.278 1.00 50.22 341 LYS A N 1
ATOM 2581 C CA . LYS A 1 341 ? -44.213 8.452 -0.332 1.00 50.22 341 LYS A CA 1
ATOM 2582 C C . LYS A 1 341 ? -45.097 8.870 0.837 1.00 50.22 341 LYS A C 1
ATOM 2584 O O . LYS A 1 341 ? -45.550 8.015 1.588 1.00 50.22 341 LYS A O 1
ATOM 2589 N N . THR A 1 342 ? -45.229 10.172 1.051 1.00 55.69 342 THR A N 1
ATOM 2590 C CA . THR A 1 342 ? -46.281 10.741 1.885 1.00 55.69 342 THR A CA 1
ATOM 2591 C C . THR A 1 342 ? -47.583 10.406 1.177 1.00 55.69 342 THR A C 1
ATOM 2593 O O . THR A 1 342 ? -47.859 10.970 0.118 1.00 55.69 342 THR A O 1
ATOM 2596 N N . SER A 1 343 ? -48.269 9.387 1.689 1.00 59.81 343 SER A N 1
ATOM 2597 C CA . SER A 1 343 ? -49.651 9.057 1.348 1.00 59.81 343 SER A CA 1
ATOM 2598 C C . SER A 1 343 ? -50.596 10.020 2.038 1.00 59.81 343 SER A C 1
ATOM 2600 O O . SER A 1 343 ? -50.356 10.236 3.251 1.00 59.81 343 SER A O 1
#

Sequence (343 aa):
MVELWISLIRNAACVLKSLLPAEYTMMQPLMAFPFPLFWSGGGAGKLEMFTGLEGLIGVLQLAGAGFNLCKGAKGLAGGVVMAEYIVRWRNALAEYDMGVEGKARGVAALSVVLKRQDAANNRRIIAGICQLVIGTGLICLTCFSWKLVGIMTTATAVAILEVALAVLLTIGVTGVLRMWAISNKVQRLQQKPPAEAPPDADVVELVAPRSGSDMGGKWEPDVRVPPTVATLRTWKACLASRRLSRVVLWKTNQAIGQAAKKQAVLDAFLISLNVAAFVGYGTIPLDVFFPQRSLLTTWLPPGPTAWWGNFVGDVAWTIEPITVFLAPYLVLRRAQPSKTKTS

pLDDT: mean 73.39, std 19.73, range [24.69, 97.0]

Radius of gyration: 26.18 Å; chains: 1; bounding box: 85×41×77 Å

Organism: Ectocarpus siliculosus (NCBI:txid2880)

Foldseek 3Di:
DVLLVLLQVLLVLLLVVLPDPPCVVVDDAPDQPPDPPDDPPDDDDDPPRFHVSLVSNLVSLLVNLVVLLVLLVCLQVVLVLVVVLLVLVVVQLVVVVVPDDPCVVLSVLVVVVSVVSNVVSVLSNLLSVLSNLSSVLSNQVSCVSVVNDDLVSNLVSLVSNLVSLVSVLVVLVVLLVVLLVLLVVLVVVVVDPPVPDPLPPPPPPNPPDDDDDDDPPDPPVPSPDRCHPVNSVVVVVVVVVVSPCPPVSNVVSVLSSLLSNLVSVLSVLLSVLSVLLSQLSVVSNCCVVPVPDDPVCVVPPPPVSNSVSSSSNSVSSNVNSVSVVCSCVSRPVPPPPPPPPPD

Secondary structure (DSSP, 8-state):
-HHHHHHHHHHHHHHHHHHS-HHHHHS--TT---------SSSS----PPPHHHHHHHHHHHHHHHHHHHHHHHHHHHHHHHHHHHHHHHHHHHHHHTT-TT-HHHHHHHHHHHHHHHHHHHHHHHHHHHHHHHHHHHHHHHHHHTT-S-HHHHHHHHHHHHHHHHHHHHHHHHHHHHHHHHHHHHHHHHHS-TTTS-TTS-TTTTS----SS---------TTS---HHHHHHHHHHHHHGGG-HHHHHHHHHHHHHHHHHHHHHHHHHHHHHHHHHHHHHHHHHHHH-TTT-TTTTTS-TTHHHHHHHHHHHHHHHHHHHHHHHHHHHHHTT-S-------